Protein AF-0000000076241857 (afdb_homodimer)

InterPro domains:
  IPR003193 ADP-ribosyl cyclase (CD38/157) [PF02267] (27-154)
  IPR003193 ADP-ribosyl cyclase (CD38/157) [PTHR10912] (6-166)

Organism: NCBI:txid252671

Solvent-accessible surface area (backbone atoms only — not comparable to full-atom values): 18466 Å² total; per-residue (Å²): 113,69,67,58,50,52,54,50,50,51,50,51,51,48,51,53,46,56,73,44,33,45,71,17,24,42,75,55,49,65,44,29,32,36,6,40,44,34,47,50,34,50,53,24,50,71,62,68,34,77,63,52,39,42,79,67,62,40,68,61,50,47,49,37,49,47,66,27,38,43,59,33,63,39,78,72,48,45,53,76,45,39,44,67,32,52,51,51,56,56,66,31,49,46,71,60,81,66,78,73,68,77,72,77,65,76,70,28,73,90,68,25,73,53,45,87,88,55,64,48,62,62,67,34,71,66,26,57,48,46,62,96,60,44,63,34,26,24,86,44,97,84,13,41,16,65,74,47,28,47,59,87,35,40,48,52,53,36,54,51,52,53,52,49,52,56,56,64,74,98,114,68,66,60,50,51,52,50,52,51,50,50,51,50,51,54,45,56,72,44,34,44,70,18,25,41,75,53,48,65,44,30,35,36,7,38,44,33,47,51,34,50,55,24,50,70,63,65,35,78,61,53,39,40,79,66,63,40,68,59,50,45,51,38,49,46,65,29,37,42,61,34,63,39,77,71,48,45,56,76,44,39,45,67,32,51,52,52,56,57,67,31,50,44,72,59,86,66,76,74,69,73,75,78,67,78,72,28,70,90,71,23,75,56,45,87,87,54,65,50,62,63,68,34,72,66,27,58,48,46,63,96,59,43,62,36,26,25,86,43,97,84,14,40,16,65,74,46,28,49,61,87,35,40,47,53,54,37,54,51,52,54,50,51,52,54,55,66,74,99

Radius of gyration: 23.63 Å; Cα contacts (8 Å, |Δi|>4): 432; chains: 2; bounding box: 71×67×46 Å

Foldseek 3Di:
DVVVVVVVVVVVVVVVCPVFKDAWWDPCLLVLLLVLVVVLQVLQVVVVPPQSHFDAPSNVLSVLVCQQAFLDDLQPRALVSNVSNVVSLVVRRSNDPPLPDDPPCPVLPVLVPPPVVQGDLCSGPLNSNPPPTAWHADDDPSRTDRGIDGPVSGNCVSVVVVSVVVRVVD/DVVVVVVVVVVVVVVVCPVFKDAWWDPPLLVLLLVLVVVLQVLQVVVVPPQSHFDAPSNVLSVLVCQQAFLDDLQPRALVSNVSNVVSLVVRRSNDPPPPDDPPQPVLVPLPPPPVVQPDLCSGSLNSNPPPTAWHADDDPSRTDRGIDGPVSGNVVSVVVVSVVVRVVD

pLDDT: mean 79.34, std 22.61, range [26.7, 98.62]

Sequence (340 aa):
MCRHLVVYILLVLASLYRSTHSAGTTPGIKEVFIGRCWQYQSISEHNKLPELKVNINCTKLWLAFYDSFAFKDPCTVGVDDYKTFFDMLHTSRKIKNALFWSGLHDLVTDFTFINDDYIVLEDTLTGYLLNNLNWCGGTDADGLNSTSCSKTCNVMTPAWTLASSEVRVRMCRHLVVYILLVLASLYRSTHSAGTTPGIKEVFIGRCWQYQSISEHNKLPELKVNINCTKLWLAFYDSFAFKDPCTVGVDDYKTFFDMLHTSRKIKNALFWSGLHDLVTDFTFINDDYIVLEDTLTGYLLNNLNWCGGTDADGLNSTSCSKTCNVMTPAWTLASSEVRVR

Structure (mmCIF, N/CA/C/O backbone):
data_AF-0000000076241857-model_v1
#
loop_
_entity.id
_entity.type
_entity.pdbx_description
1 polymer 'ADP-ribosyl cyclase/cyclic ADP-ribose hydrolase'
#
loop_
_atom_site.group_PDB
_atom_site.id
_atom_site.type_symbol
_atom_site.label_atom_id
_atom_site.label_alt_id
_atom_site.label_comp_id
_atom_site.label_asym_id
_atom_site.label_entity_id
_atom_site.label_seq_id
_atom_site.pdbx_PDB_ins_code
_atom_site.Cartn_x
_atom_site.Cartn_y
_atom_site.Cartn_z
_atom_site.occupancy
_atom_site.B_iso_or_equiv
_atom_site.auth_seq_id
_atom_site.auth_comp_id
_atom_site.auth_asym_id
_atom_site.auth_atom_id
_atom_site.pdbx_PDB_model_num
ATOM 1 N N . MET A 1 1 ? -36.688 32.906 20.172 1 66.81 1 MET A N 1
ATOM 2 C CA . MET A 1 1 ? -35.531 33.75 19.891 1 66.81 1 MET A CA 1
ATOM 3 C C . MET A 1 1 ? -34.25 33.094 20.375 1 66.81 1 MET A C 1
ATOM 5 O O . MET A 1 1 ? -33.25 33.062 19.641 1 66.81 1 MET A O 1
ATOM 9 N N . CYS A 1 2 ? -34.281 32.375 21.484 1 76.31 2 CYS A N 1
ATOM 10 C CA . CYS A 1 2 ? -33.125 31.75 22.094 1 76.31 2 CYS A CA 1
ATOM 11 C C . CYS A 1 2 ? -32.656 30.531 21.297 1 76.31 2 CYS A C 1
ATOM 13 O O . CYS A 1 2 ? -31.469 30.312 21.109 1 76.31 2 CYS A O 1
ATOM 15 N N . ARG A 1 3 ? -33.656 29.938 20.656 1 86.19 3 ARG A N 1
ATOM 16 C CA . ARG A 1 3 ? -33.312 28.719 19.906 1 86.19 3 ARG A CA 1
ATOM 17 C C . ARG A 1 3 ? -32.594 29.078 18.609 1 86.19 3 ARG A C 1
ATOM 19 O O . ARG A 1 3 ? -31.625 28.391 18.234 1 86.19 3 ARG A O 1
ATOM 26 N N . HIS A 1 4 ? -32.906 30.094 18.047 1 88.25 4 HIS A N 1
ATOM 27 C CA . HIS A 1 4 ? -32.281 30.531 16.812 1 88.25 4 HIS A CA 1
ATOM 28 C C . HIS A 1 4 ? -30.859 31.047 17.062 1 88.25 4 HIS A C 1
ATOM 30 O O . HIS A 1 4 ? -29.969 30.828 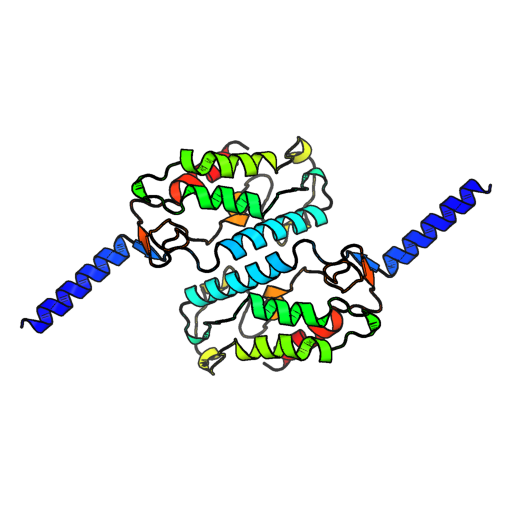16.234 1 88.25 4 HIS A O 1
ATOM 36 N N . LEU A 1 5 ? -30.766 31.625 18.188 1 88.44 5 LEU A N 1
ATOM 37 C CA . LEU A 1 5 ? -29.453 32.156 18.562 1 88.44 5 LEU A CA 1
ATOM 38 C C . LEU A 1 5 ? -28.453 31.047 18.812 1 88.44 5 LEU A C 1
ATOM 40 O O . LEU A 1 5 ? -27.297 31.125 18.391 1 88.44 5 LEU A O 1
ATOM 44 N N . VAL A 1 6 ? -28.859 30.016 19.406 1 90.81 6 VAL A N 1
ATOM 45 C CA . VAL A 1 6 ? -28.016 28.875 19.734 1 90.81 6 VAL A CA 1
ATOM 46 C C . VAL A 1 6 ? -27.578 28.172 18.453 1 90.81 6 VAL A C 1
ATOM 48 O O . VAL A 1 6 ? -26.422 27.797 18.297 1 90.81 6 VAL A O 1
ATOM 51 N N . VAL A 1 7 ? -28.422 28.016 17.531 1 90.62 7 VAL A N 1
ATOM 52 C CA . VAL A 1 7 ? -28.125 27.359 16.266 1 90.62 7 VAL A CA 1
ATOM 53 C C . VAL A 1 7 ? -27.109 28.188 15.477 1 90.62 7 VAL A C 1
ATOM 55 O O . VAL A 1 7 ? -26.188 27.625 14.867 1 90.62 7 VAL A O 1
ATOM 58 N N . TYR A 1 8 ? -27.375 29.422 15.562 1 88.19 8 TYR A N 1
ATOM 59 C CA . TYR A 1 8 ? -26.469 30.328 14.875 1 88.19 8 TYR A CA 1
ATOM 60 C C . TYR A 1 8 ? -25.062 30.266 15.477 1 88.19 8 TYR A C 1
ATOM 62 O O . TYR A 1 8 ? -24.062 30.25 14.758 1 88.19 8 TYR A O 1
ATOM 70 N N . ILE A 1 9 ? -24.969 30.25 16.75 1 90.06 9 ILE A N 1
ATOM 71 C CA . ILE A 1 9 ? -23.688 30.172 17.453 1 90.06 9 ILE A CA 1
ATOM 72 C C . ILE A 1 9 ? -22.984 28.859 17.125 1 90.06 9 ILE A C 1
ATOM 74 O O . ILE A 1 9 ? -21.781 28.844 16.875 1 90.06 9 ILE A O 1
ATOM 78 N N . LEU A 1 10 ? -23.703 27.781 17.016 1 90.06 10 LEU A N 1
ATOM 79 C CA . LEU A 1 10 ? -23.125 26.469 16.703 1 90.06 10 LEU A CA 1
ATOM 80 C C . LEU A 1 10 ? -22.609 26.438 15.266 1 90.06 10 LEU A C 1
ATOM 82 O O . LEU A 1 10 ? -21.547 25.859 15 1 90.06 10 LEU A O 1
ATOM 86 N N . LEU A 1 11 ? -23.281 27.062 14.453 1 89.75 11 LEU A N 1
ATOM 87 C CA . LEU A 1 11 ? -22.859 27.109 13.055 1 89.75 11 LEU A CA 1
ATOM 88 C C . LEU A 1 11 ? -21.578 27.906 12.891 1 89.75 11 LEU A C 1
ATOM 90 O O . LEU A 1 11 ? -20.688 27.531 12.117 1 89.75 11 LEU A O 1
ATOM 94 N N . VAL A 1 12 ? -21.547 28.984 13.57 1 89.12 12 VAL A N 1
ATOM 95 C CA . VAL A 1 12 ? -20.359 29.828 13.492 1 89.12 12 VAL A CA 1
ATOM 96 C C . VAL A 1 12 ? -19.172 29.094 14.086 1 89.12 12 VAL A C 1
ATOM 98 O O . VAL A 1 12 ? -18.078 29.109 13.523 1 89.12 12 VAL A O 1
ATOM 101 N N . LEU A 1 13 ? -19.359 28.453 15.203 1 89.56 13 LEU A N 1
ATOM 102 C CA . LEU A 1 13 ? -18.281 27.703 15.844 1 89.56 13 LEU A CA 1
ATOM 103 C C . LEU A 1 13 ? -17.812 26.562 14.938 1 89.56 13 LEU A C 1
ATOM 105 O O . LEU A 1 13 ? -16.609 26.297 14.844 1 89.56 13 LEU A O 1
ATOM 109 N N . ALA A 1 14 ? -18.688 25.953 14.289 1 88.12 14 ALA A N 1
ATOM 110 C CA . ALA A 1 14 ? -18.344 24.875 13.359 1 88.12 14 ALA A CA 1
ATOM 111 C C . ALA A 1 14 ? -17.547 25.406 12.172 1 88.12 14 ALA A C 1
ATOM 113 O O . ALA A 1 14 ? -16.594 24.781 11.734 1 88.12 14 ALA A O 1
ATOM 114 N N . SER A 1 15 ? -17.984 26.5 11.711 1 88.81 15 SER A N 1
ATOM 115 C CA . SER A 1 15 ? -17.266 27.109 10.594 1 88.81 15 SER A CA 1
ATOM 116 C C . SER A 1 15 ? -15.859 27.531 10.992 1 88.81 15 SER A C 1
ATOM 118 O O . SER A 1 15 ? -14.914 27.328 10.227 1 88.81 15 SER A O 1
ATOM 120 N N . LEU A 1 16 ? -15.789 28.094 12.125 1 88.19 16 LEU A N 1
ATOM 121 C CA . LEU A 1 16 ? -14.477 28.484 12.625 1 88.19 16 LEU A CA 1
ATOM 122 C C . LEU A 1 16 ? -13.594 27.25 12.836 1 88.19 16 LEU A C 1
ATOM 124 O O . LEU A 1 16 ? -12.406 27.281 12.508 1 88.19 16 LEU A O 1
ATOM 128 N N . TYR A 1 17 ? -14.102 26.188 13.305 1 87.81 17 TYR A N 1
ATOM 129 C CA . TYR A 1 17 ? -13.359 24.953 13.523 1 87.81 17 TYR A CA 1
ATOM 130 C C . TYR A 1 17 ? -12.844 24.391 12.203 1 87.81 17 TYR A C 1
ATOM 132 O O . TYR A 1 17 ? -11.68 24.016 12.102 1 87.81 17 TYR A O 1
ATOM 140 N N . ARG A 1 18 ? -13.695 24.375 11.25 1 86.5 18 ARG A N 1
ATOM 141 C CA . ARG A 1 18 ? -13.312 23.844 9.945 1 86.5 18 ARG A CA 1
ATOM 142 C C . ARG A 1 18 ? -12.234 24.703 9.289 1 86.5 18 ARG A C 1
ATOM 144 O O . ARG A 1 18 ? -11.406 24.188 8.539 1 86.5 18 ARG A O 1
ATOM 151 N N . SER A 1 19 ? -12.227 25.938 9.633 1 89.31 19 SER A N 1
ATOM 152 C CA . SER A 1 19 ? -11.234 26.828 9.055 1 89.31 19 SER A CA 1
ATOM 153 C C . SER A 1 19 ? -9.867 26.641 9.703 1 89.31 19 SER A C 1
ATOM 155 O O . SER A 1 19 ? -8.836 26.953 9.102 1 89.31 19 SER A O 1
ATOM 157 N N . THR A 1 20 ? -9.875 26.094 10.875 1 92.12 20 THR A N 1
ATOM 158 C CA . THR A 1 20 ? -8.617 26.016 11.609 1 92.12 20 THR A CA 1
ATOM 159 C C . THR A 1 20 ? -8.148 24.562 11.719 1 92.12 20 THR A C 1
ATOM 161 O O . THR A 1 20 ? -7.027 24.312 12.172 1 92.12 20 THR A O 1
ATOM 164 N N . HIS A 1 21 ? -9.055 23.625 11.289 1 92.56 21 HIS A N 1
ATOM 165 C CA . HIS A 1 21 ? -8.719 22.219 11.398 1 92.56 21 HIS A CA 1
ATOM 166 C C . HIS A 1 21 ? -8.961 21.484 10.086 1 92.56 21 HIS A C 1
ATOM 168 O O . HIS A 1 21 ? -9.828 21.891 9.297 1 92.56 21 HIS A O 1
ATOM 174 N N . SER A 1 22 ? -8.156 20.453 9.828 1 92 22 SER A N 1
ATOM 175 C CA . SER A 1 22 ? -8.367 19.547 8.719 1 92 22 SER A CA 1
ATOM 176 C C . SER A 1 22 ? -8.789 18.156 9.211 1 92 22 SER A C 1
ATOM 178 O O . SER A 1 22 ? -8.938 17.953 10.414 1 92 22 SER A O 1
ATOM 180 N N . ALA A 1 23 ? -9.031 17.281 8.273 1 91.88 23 ALA A N 1
ATOM 181 C CA . ALA A 1 23 ? -9.305 15.891 8.641 1 91.88 23 ALA A CA 1
ATOM 182 C C . ALA A 1 23 ? -8.195 15.336 9.539 1 91.88 23 ALA A C 1
ATOM 184 O O . ALA A 1 23 ? -7.055 15.805 9.484 1 91.88 23 ALA A O 1
ATOM 185 N N . GLY A 1 24 ? -8.531 14.391 10.328 1 94.75 24 GLY A N 1
ATOM 186 C CA . GLY A 1 24 ? -7.543 13.75 11.18 1 94.75 24 GLY A CA 1
ATOM 187 C C . GLY A 1 24 ? -6.59 12.852 10.422 1 94.75 24 GLY A C 1
ATOM 188 O O . GLY A 1 24 ? -6.539 12.891 9.188 1 94.75 24 GLY A O 1
ATOM 189 N N . THR A 1 25 ? -5.801 12.102 11.156 1 96.44 25 THR A N 1
ATOM 190 C CA . THR A 1 25 ? -4.848 11.164 10.578 1 96.44 25 THR A CA 1
ATOM 191 C C . THR A 1 25 ? -5.562 10.148 9.688 1 96.44 25 THR A C 1
ATOM 193 O O . THR A 1 25 ? -6.621 9.633 10.047 1 96.44 25 THR A O 1
ATOM 196 N N . THR A 1 26 ? -5.02 9.898 8.484 1 94.19 26 THR A N 1
ATOM 197 C CA . THR A 1 26 ? -5.578 8.953 7.523 1 94.19 26 THR A CA 1
ATOM 198 C C . THR A 1 26 ? -5.789 7.582 8.172 1 94.19 26 THR A C 1
ATOM 200 O O . THR A 1 26 ? -4.867 7.02 8.758 1 94.19 26 THR A O 1
ATOM 203 N N . PRO A 1 27 ? -7.039 7.094 8.117 1 93.06 27 PRO A N 1
ATOM 204 C CA . PRO A 1 27 ? -7.254 5.742 8.633 1 93.06 27 PRO A CA 1
ATOM 205 C C . PRO A 1 27 ? -6.359 4.699 7.965 1 93.06 27 PRO A C 1
ATOM 207 O O . PRO A 1 27 ? -6.195 4.719 6.742 1 93.06 27 PRO A O 1
ATOM 210 N N . GLY A 1 28 ? -5.723 3.783 8.75 1 95.62 28 GLY A N 1
ATOM 211 C CA . GLY A 1 28 ? -4.855 2.746 8.211 1 95.62 28 GLY A CA 1
ATOM 212 C C . GLY A 1 28 ? -3.512 3.275 7.746 1 95.62 28 GLY A C 1
ATOM 213 O O . GLY A 1 28 ? -2.869 2.676 6.883 1 95.62 28 GLY A O 1
ATOM 214 N N . ILE A 1 29 ? -3.127 4.43 8.242 1 97.5 29 ILE A N 1
ATOM 215 C CA . ILE A 1 29 ? -1.92 5.098 7.766 1 97.5 29 ILE A CA 1
ATOM 216 C C . ILE A 1 29 ? -0.725 4.156 7.898 1 97.5 29 ILE A C 1
ATOM 218 O O . ILE A 1 29 ? 0.163 4.145 7.043 1 97.5 29 ILE A O 1
ATOM 222 N N . LYS A 1 30 ? -0.657 3.355 8.938 1 98.12 30 LYS A N 1
ATOM 223 C CA . LYS A 1 30 ? 0.45 2.422 9.125 1 98.12 30 LYS A CA 1
ATOM 224 C C . LYS A 1 30 ? 0.519 1.415 7.984 1 98.12 30 LYS A C 1
ATOM 226 O O . LYS A 1 30 ? 1.574 1.23 7.375 1 98.12 30 LYS A O 1
ATOM 231 N N . GLU A 1 31 ? -0.587 0.813 7.75 1 97.88 31 GLU A N 1
ATOM 232 C CA . GLU A 1 31 ? -0.649 -0.209 6.707 1 97.88 31 GLU A CA 1
ATOM 233 C C . GLU A 1 31 ? -0.351 0.383 5.332 1 97.88 31 GLU A C 1
ATOM 235 O O . GLU A 1 31 ? 0.363 -0.223 4.531 1 97.88 31 GLU A O 1
ATOM 240 N N . VAL A 1 32 ? -0.891 1.523 5.043 1 96.69 32 VAL A N 1
ATOM 241 C CA . VAL A 1 32 ? -0.648 2.189 3.766 1 96.69 32 VAL A CA 1
ATOM 242 C C . VAL A 1 32 ? 0.84 2.502 3.621 1 96.69 32 VAL A C 1
ATOM 244 O O . VAL A 1 32 ? 1.447 2.201 2.592 1 96.69 32 VAL A O 1
ATOM 247 N N . PHE A 1 33 ? 1.404 3.045 4.66 1 97.69 33 PHE A N 1
ATOM 248 C CA . PHE A 1 33 ? 2.816 3.406 4.664 1 97.69 33 PHE A CA 1
ATOM 249 C C . PHE A 1 33 ? 3.691 2.182 4.426 1 97.69 33 PHE A C 1
ATOM 251 O O . PHE A 1 33 ? 4.547 2.189 3.539 1 97.69 33 PHE A O 1
ATOM 258 N N . ILE A 1 34 ? 3.475 1.186 5.199 1 98.19 34 ILE A N 1
ATOM 259 C CA . ILE A 1 34 ? 4.289 -0.022 5.109 1 98.19 34 ILE A CA 1
ATOM 260 C C . ILE A 1 34 ? 4.078 -0.688 3.754 1 98.19 34 ILE A C 1
ATOM 262 O O . ILE A 1 34 ? 5.035 -1.173 3.139 1 98.19 34 ILE A O 1
ATOM 266 N N . GLY A 1 35 ? 2.857 -0.747 3.275 1 96.75 35 GLY A N 1
ATOM 267 C CA . GLY A 1 35 ? 2.574 -1.271 1.949 1 96.75 35 GLY A CA 1
ATOM 268 C C . GLY A 1 35 ? 3.301 -0.525 0.845 1 96.75 35 GLY A C 1
ATOM 269 O O . GLY A 1 35 ? 3.871 -1.143 -0.056 1 96.75 35 GLY A O 1
ATOM 270 N N . ARG A 1 36 ? 3.275 0.778 0.91 1 92.69 36 ARG A N 1
ATOM 271 C CA . ARG A 1 36 ? 3.963 1.606 -0.076 1 92.69 36 ARG A CA 1
ATOM 272 C C . ARG A 1 36 ? 5.469 1.373 -0.032 1 92.69 36 ARG A C 1
ATOM 274 O O . ARG A 1 36 ? 6.133 1.355 -1.072 1 92.69 36 ARG A O 1
ATOM 281 N N . CYS A 1 37 ? 6 1.232 1.16 1 94.31 37 CYS A N 1
ATOM 282 C CA . CYS A 1 37 ? 7.422 0.949 1.336 1 94.31 37 CYS A CA 1
ATOM 283 C C . CYS A 1 37 ? 7.809 -0.345 0.63 1 94.31 37 CYS A C 1
ATOM 285 O O . CYS A 1 37 ? 8.789 -0.378 -0.12 1 94.31 37 CYS A O 1
ATOM 287 N N . TRP A 1 38 ? 7.043 -1.381 0.813 1 93.25 38 TRP A N 1
ATOM 288 C CA . TRP A 1 38 ? 7.305 -2.662 0.167 1 93.25 38 TRP A CA 1
ATOM 289 C C . TRP A 1 38 ? 7.129 -2.557 -1.344 1 93.25 38 TRP A C 1
ATOM 291 O O . TRP A 1 38 ? 7.918 -3.115 -2.109 1 93.25 38 TRP A O 1
ATOM 301 N N . GLN A 1 39 ? 6.07 -1.898 -1.712 1 90.31 39 GLN A N 1
ATOM 302 C CA . GLN A 1 39 ? 5.812 -1.722 -3.137 1 90.31 39 GLN A CA 1
ATOM 303 C C . GLN A 1 39 ? 6.977 -1.007 -3.82 1 90.31 39 GLN A C 1
ATOM 305 O O . GLN A 1 39 ? 7.398 -1.399 -4.91 1 90.31 39 GLN A O 1
ATOM 310 N N . TYR A 1 40 ? 7.461 -0.001 -3.186 1 86.56 40 TYR A N 1
ATOM 311 C CA . TYR A 1 40 ? 8.594 0.734 -3.74 1 86.56 40 TYR A CA 1
ATOM 312 C C . TYR A 1 40 ? 9.789 -0.186 -3.957 1 86.56 40 TYR A C 1
ATOM 314 O O . TYR A 1 40 ? 10.438 -0.13 -5.004 1 86.56 40 TYR A O 1
ATOM 322 N N . GLN A 1 41 ? 10.07 -1.003 -3.006 1 85.56 41 GLN A N 1
ATOM 323 C CA . GLN A 1 41 ? 11.203 -1.914 -3.09 1 85.56 41 GLN A CA 1
ATOM 324 C C . GLN A 1 41 ? 11.008 -2.934 -4.207 1 85.56 41 GLN A C 1
ATOM 326 O O . GLN A 1 41 ? 11.969 -3.299 -4.898 1 85.56 41 GLN A O 1
ATOM 331 N N . SER A 1 42 ? 9.773 -3.365 -4.34 1 82.69 42 SER A N 1
ATOM 332 C CA . SER A 1 42 ? 9.477 -4.328 -5.395 1 82.69 42 SER A CA 1
ATOM 333 C C . SER A 1 42 ? 9.695 -3.721 -6.777 1 82.69 42 SER A C 1
ATOM 335 O O . SER A 1 42 ? 10.227 -4.379 -7.672 1 82.69 42 SER A O 1
ATOM 337 N N . ILE A 1 43 ? 9.281 -2.518 -6.926 1 77.19 43 ILE A N 1
ATOM 338 C CA . ILE A 1 43 ? 9.438 -1.818 -8.195 1 77.19 43 ILE A CA 1
ATOM 339 C C . ILE A 1 43 ? 10.922 -1.579 -8.477 1 77.19 43 ILE A C 1
ATOM 341 O O . ILE A 1 43 ? 11.375 -1.736 -9.617 1 77.19 43 ILE A O 1
ATOM 345 N N . SER A 1 44 ? 11.617 -1.252 -7.414 1 71.31 44 SER A N 1
ATOM 346 C CA . SER A 1 44 ? 13.047 -0.983 -7.551 1 71.31 44 SER A CA 1
ATOM 347 C C . SER A 1 44 ? 13.812 -2.246 -7.93 1 71.31 44 SER A C 1
ATOM 349 O O . SER A 1 44 ? 14.773 -2.189 -8.703 1 71.31 44 SER A O 1
ATOM 351 N N . GLU A 1 45 ? 13.383 -3.365 -7.414 1 69 45 GLU A N 1
ATOM 352 C CA . GLU A 1 45 ? 14.023 -4.641 -7.711 1 69 45 GLU A CA 1
ATOM 353 C C . GLU A 1 45 ? 13.758 -5.066 -9.156 1 69 45 GLU A C 1
ATOM 355 O O . GLU A 1 45 ? 14.641 -5.625 -9.812 1 69 45 GLU A O 1
ATOM 360 N N . HIS A 1 46 ? 12.602 -4.887 -9.547 1 64.69 46 HIS A N 1
ATOM 361 C CA . HIS A 1 46 ? 12.234 -5.273 -10.906 1 64.69 46 HIS A CA 1
ATOM 362 C C . HIS A 1 46 ? 13 -4.441 -11.938 1 64.69 46 HIS A C 1
ATOM 364 O O . HIS A 1 46 ? 13.273 -4.918 -13.039 1 64.69 46 HIS A O 1
ATOM 370 N N . ASN A 1 47 ? 13.234 -3.242 -11.523 1 55.72 47 ASN A N 1
ATOM 371 C CA . ASN A 1 47 ? 13.969 -2.402 -12.461 1 55.72 47 ASN A CA 1
ATOM 372 C C . ASN A 1 47 ? 15.438 -2.811 -12.547 1 55.72 47 ASN A C 1
ATOM 374 O O . ASN A 1 47 ? 16.172 -2.305 -13.391 1 55.72 47 ASN A O 1
ATOM 378 N N . LYS A 1 48 ? 15.75 -3.883 -12.047 1 52.91 48 LYS A N 1
ATOM 379 C CA . LYS A 1 48 ? 17.016 -4.609 -12.156 1 52.91 48 LYS A CA 1
ATOM 380 C C . LYS A 1 48 ? 18.203 -3.652 -12.117 1 52.91 48 LYS A C 1
ATOM 382 O O . LYS A 1 48 ? 19.203 -3.865 -12.812 1 52.91 48 LYS A O 1
ATOM 387 N N . LEU A 1 49 ? 17.891 -2.479 -11.648 1 53.81 49 LEU A N 1
ATOM 388 C CA . LEU A 1 49 ? 19.062 -1.637 -11.531 1 53.81 49 LEU A CA 1
ATOM 389 C C . LEU A 1 49 ? 19.609 -1.665 -10.102 1 53.81 49 LEU A C 1
ATOM 391 O O . LEU A 1 49 ? 18.938 -1.234 -9.172 1 53.81 49 LEU A O 1
ATOM 395 N N . PRO A 1 50 ? 20.672 -2.525 -9.938 1 56.25 50 PRO A N 1
ATOM 396 C CA . PRO A 1 50 ? 21.266 -2.666 -8.609 1 56.25 50 PRO A CA 1
ATOM 397 C C . PRO A 1 50 ? 21.406 -1.332 -7.875 1 56.25 50 PRO A C 1
ATOM 399 O O . PRO A 1 50 ? 21.281 -1.28 -6.648 1 56.25 50 PRO A O 1
ATOM 402 N N . GLU A 1 51 ? 21.547 -0.312 -8.68 1 53.91 51 GLU A N 1
ATOM 403 C CA . GLU A 1 51 ? 21.766 1.01 -8.102 1 53.91 51 GLU A CA 1
ATOM 404 C C . GLU A 1 51 ? 20.484 1.567 -7.496 1 53.91 51 GLU A C 1
ATOM 406 O O . GLU A 1 51 ? 20.531 2.426 -6.613 1 53.91 51 GLU A O 1
ATOM 411 N N . LEU A 1 52 ? 19.422 0.938 -7.867 1 55.19 52 LEU A N 1
ATOM 412 C CA . LEU A 1 52 ? 18.156 1.485 -7.41 1 55.19 52 LEU A CA 1
ATOM 413 C C . LEU A 1 52 ? 17.516 0.584 -6.352 1 55.19 52 LEU A C 1
ATOM 415 O O . LEU A 1 52 ? 16.438 0.877 -5.852 1 55.19 52 LEU A O 1
ATOM 419 N N . LYS A 1 53 ? 18.344 -0.475 -6.105 1 65 53 LYS A N 1
ATOM 420 C CA . LYS A 1 53 ? 17.797 -1.405 -5.113 1 65 53 LYS A CA 1
ATOM 421 C C . LYS A 1 53 ? 17.812 -0.789 -3.719 1 65 53 LYS A C 1
ATOM 423 O O . LYS A 1 53 ? 18.828 -0.243 -3.281 1 65 53 LYS A O 1
ATOM 428 N N . VAL A 1 54 ? 16.734 -0.592 -3.178 1 69.56 54 VAL A N 1
ATOM 429 C CA . VAL A 1 54 ? 16.562 -0.101 -1.814 1 69.56 54 VAL A CA 1
ATOM 430 C C . VAL A 1 54 ? 16.141 -1.252 -0.9 1 69.56 54 VAL A C 1
ATOM 432 O O . VAL A 1 54 ? 15.273 -2.049 -1.249 1 69.56 54 VAL A O 1
ATOM 435 N N . ASN A 1 55 ? 17.016 -1.551 0.071 1 77.88 55 ASN A N 1
ATOM 436 C CA . ASN A 1 55 ? 16.656 -2.523 1.102 1 77.88 55 ASN A CA 1
ATOM 437 C C . ASN A 1 55 ? 16.297 -1.841 2.416 1 77.88 55 ASN A C 1
ATOM 439 O O . ASN A 1 55 ? 17.172 -1.605 3.26 1 77.88 55 ASN A O 1
ATOM 443 N N . ILE A 1 56 ? 15.102 -1.477 2.514 1 88 56 ILE A N 1
ATOM 444 C CA . ILE A 1 56 ? 14.594 -0.754 3.676 1 88 56 ILE A CA 1
ATOM 445 C C . ILE A 1 56 ? 13.773 -1.696 4.551 1 88 56 ILE A C 1
ATOM 447 O O . ILE A 1 56 ? 12.977 -2.492 4.039 1 88 56 ILE A O 1
ATOM 451 N N . ASN A 1 57 ? 14.117 -1.711 5.875 1 94.06 57 ASN A N 1
ATOM 452 C CA . ASN A 1 57 ? 13.164 -2.316 6.797 1 94.06 57 ASN A CA 1
ATOM 453 C C . ASN A 1 57 ? 11.914 -1.453 6.961 1 94.06 57 ASN A C 1
ATOM 455 O O . ASN A 1 57 ? 11.938 -0.45 7.676 1 94.06 57 ASN A O 1
ATOM 459 N N . CYS A 1 58 ? 10.82 -1.844 6.352 1 96.38 58 CYS A N 1
ATOM 460 C CA . CYS A 1 58 ? 9.633 -1.006 6.219 1 96.38 58 CYS A CA 1
ATOM 461 C C . CYS A 1 58 ? 8.977 -0.779 7.574 1 96.38 58 CYS A C 1
ATOM 463 O O . CYS A 1 58 ? 8.445 0.302 7.836 1 96.38 58 CYS A O 1
ATOM 465 N N . THR A 1 59 ? 9.055 -1.767 8.5 1 97.56 59 THR A N 1
ATOM 466 C CA . THR A 1 59 ? 8.477 -1.628 9.836 1 97.56 59 THR A CA 1
ATOM 467 C C . THR A 1 59 ? 9.289 -0.646 10.672 1 97.56 59 THR A C 1
ATOM 469 O O . THR A 1 59 ? 8.719 0.2 11.367 1 97.56 59 THR A O 1
ATOM 472 N N . LYS A 1 60 ? 10.547 -0.735 10.57 1 97.25 60 LYS A N 1
ATOM 473 C CA . LYS A 1 60 ? 11.406 0.185 11.312 1 97.25 60 LYS A CA 1
ATOM 474 C C . LYS A 1 60 ? 11.281 1.608 10.781 1 97.25 60 LYS A C 1
ATOM 476 O O . LYS A 1 60 ? 11.289 2.57 11.547 1 97.25 60 LYS A O 1
ATOM 481 N N . LEU A 1 61 ? 11.156 1.708 9.453 1 97.25 61 LEU A N 1
ATOM 482 C CA . LEU A 1 61 ? 10.992 3.027 8.852 1 97.25 61 LEU A CA 1
ATOM 483 C C . LEU A 1 61 ? 9.68 3.664 9.297 1 97.25 61 LEU A C 1
ATOM 485 O O . LEU A 1 61 ? 9.641 4.855 9.609 1 97.25 61 LEU A O 1
ATOM 489 N N . TRP A 1 62 ? 8.633 2.893 9.383 1 98.25 62 TRP A N 1
ATOM 490 C CA . TRP A 1 62 ? 7.359 3.379 9.898 1 98.25 62 TRP A CA 1
ATOM 491 C C . TRP A 1 62 ? 7.508 3.869 11.336 1 98.25 62 TRP A C 1
ATOM 493 O O . TRP A 1 62 ? 6.984 4.93 11.695 1 98.25 62 TRP A O 1
ATOM 503 N N . LEU A 1 63 ? 8.18 3.078 12.125 1 98.44 63 LEU A N 1
ATOM 504 C CA . LEU A 1 63 ? 8.32 3.445 13.531 1 98.44 63 LEU A CA 1
ATOM 505 C C . LEU A 1 63 ? 9.062 4.77 13.672 1 98.44 63 LEU A C 1
ATOM 507 O O . LEU A 1 63 ? 8.703 5.598 14.516 1 98.44 63 LEU A O 1
ATOM 511 N N . ALA A 1 64 ? 10.07 4.961 12.867 1 98.25 64 ALA A N 1
ATOM 512 C CA . ALA A 1 64 ? 10.789 6.23 12.883 1 98.25 64 ALA A CA 1
ATOM 513 C C . ALA A 1 64 ? 9.875 7.383 12.477 1 98.25 64 ALA A C 1
ATOM 515 O O . ALA A 1 64 ? 9.922 8.461 13.078 1 98.25 64 ALA A O 1
ATOM 516 N N . PHE A 1 65 ? 9.047 7.219 11.477 1 98.62 65 PHE A N 1
ATOM 517 C CA . PHE A 1 65 ? 8.086 8.219 11.023 1 98.62 65 PHE A CA 1
ATOM 518 C C . PHE A 1 65 ? 7.043 8.492 12.102 1 98.62 65 PHE A C 1
ATOM 520 O O . PHE A 1 65 ? 6.781 9.641 12.438 1 98.62 65 PHE A O 1
ATOM 527 N N . TYR A 1 66 ? 6.52 7.418 12.633 1 98.62 66 TYR A N 1
ATOM 528 C CA . TYR A 1 66 ? 5.484 7.441 13.664 1 98.62 66 TYR A CA 1
ATOM 529 C C . TYR A 1 66 ? 5.957 8.203 14.898 1 98.62 66 TYR A C 1
ATOM 531 O O . TYR A 1 66 ? 5.215 9.008 15.461 1 98.62 66 TYR A O 1
ATOM 539 N N . ASP A 1 67 ? 7.16 7.98 15.273 1 98.31 67 ASP A N 1
ATOM 540 C CA . ASP A 1 67 ? 7.727 8.578 16.484 1 98.31 67 ASP A CA 1
ATOM 541 C C . ASP A 1 67 ? 7.93 10.086 16.297 1 98.31 67 ASP A C 1
ATOM 543 O O . ASP A 1 67 ? 8.133 10.805 17.281 1 98.31 67 ASP A O 1
ATOM 547 N N . SER A 1 68 ? 7.852 10.539 15.102 1 98.38 68 SER A N 1
ATOM 548 C CA . SER A 1 68 ? 8.109 11.945 14.812 1 98.38 68 SER A CA 1
ATOM 549 C C . SER A 1 68 ? 6.941 12.82 15.242 1 98.38 68 SER A C 1
ATOM 551 O O . SER A 1 68 ? 7.121 14.016 15.523 1 98.38 68 SER A O 1
ATOM 553 N N . PHE A 1 69 ? 5.746 12.234 15.352 1 98.38 69 PHE A N 1
ATOM 554 C CA . PHE A 1 69 ? 4.613 13.117 15.586 1 98.38 69 PHE A CA 1
ATOM 555 C C . PHE A 1 69 ? 3.637 12.492 16.578 1 98.38 69 PHE A C 1
ATOM 557 O O . PHE A 1 69 ? 2.836 13.195 17.203 1 98.38 69 PHE A O 1
ATOM 564 N N . ALA A 1 70 ? 3.66 11.164 16.703 1 98.25 70 ALA A N 1
ATOM 565 C CA . ALA A 1 70 ? 2.684 10.484 17.547 1 98.25 70 ALA A CA 1
ATOM 566 C C . ALA A 1 70 ? 2.867 10.867 19.016 1 98.25 70 ALA A C 1
ATOM 568 O O . ALA A 1 70 ? 3.996 11.031 19.484 1 98.25 70 ALA A O 1
ATOM 569 N N . PHE A 1 71 ? 1.753 11.008 19.734 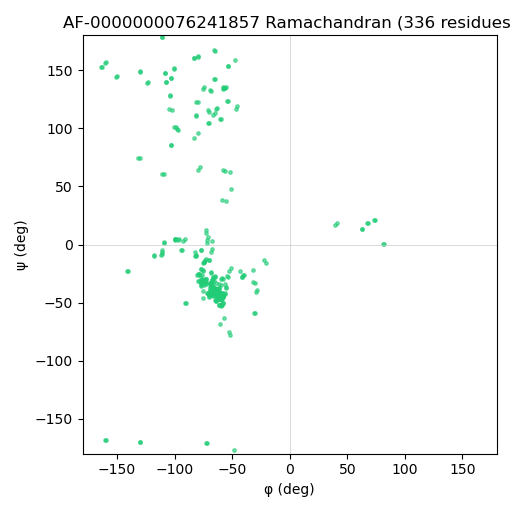1 97.56 71 PHE A N 1
ATOM 570 C CA . PHE A 1 71 ? 1.688 11.305 21.156 1 97.56 71 PHE A CA 1
ATOM 571 C C . PHE A 1 71 ? 2.307 12.664 21.453 1 97.56 71 PHE A C 1
ATOM 573 O O . PHE A 1 71 ? 2.613 12.969 22.609 1 97.56 71 PHE A O 1
ATOM 580 N N . LYS A 1 72 ? 2.551 13.492 20.453 1 96.69 72 LYS A N 1
ATOM 581 C CA . LYS A 1 72 ? 3.164 14.797 20.672 1 96.69 72 LYS A CA 1
ATOM 582 C C . LYS A 1 72 ? 2.152 15.922 20.469 1 96.69 72 LYS A C 1
ATOM 584 O O . LYS A 1 72 ? 1.209 15.781 19.688 1 96.69 72 LYS A O 1
ATOM 589 N N . ASP A 1 73 ? 2.373 16.953 21.234 1 95.5 73 ASP A N 1
ATOM 590 C CA . ASP A 1 73 ? 1.671 18.203 20.953 1 95.5 73 ASP A CA 1
ATOM 591 C C . ASP A 1 73 ? 2.066 18.766 19.594 1 95.5 73 ASP A C 1
ATOM 593 O O . ASP A 1 73 ? 3.238 19.062 19.359 1 95.5 73 ASP A O 1
ATOM 597 N N . PRO A 1 74 ? 1.036 18.844 18.703 1 97 74 PRO A N 1
ATOM 598 C CA . PRO A 1 74 ? 1.368 19.25 17.344 1 97 74 PRO A CA 1
ATOM 599 C C . PRO A 1 74 ? 2.127 20.562 17.281 1 97 74 PRO A C 1
ATOM 601 O O . PRO A 1 74 ? 2.91 20.797 16.359 1 97 74 PRO A O 1
ATOM 604 N N . CYS A 1 75 ? 1.963 21.438 18.219 1 96.75 75 CYS A N 1
ATOM 605 C CA . CYS A 1 75 ? 2.594 22.75 18.172 1 96.75 75 CYS A CA 1
ATOM 606 C C . CYS A 1 75 ? 4.07 22.672 18.547 1 96.75 75 CYS A C 1
ATOM 608 O O . CYS A 1 75 ? 4.82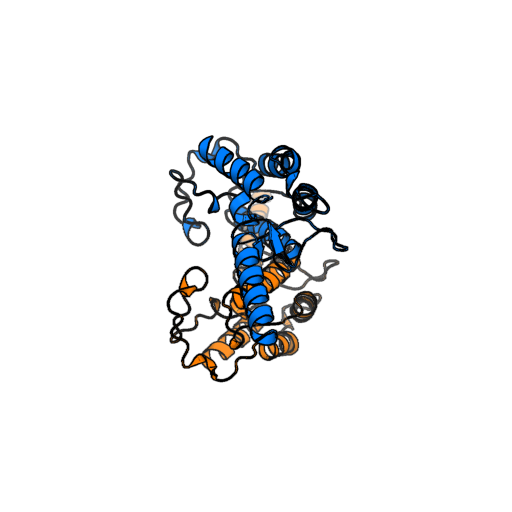4 23.625 18.344 1 96.75 75 CYS A O 1
ATOM 610 N N . THR A 1 76 ? 4.504 21.484 18.938 1 97.38 76 THR A N 1
ATOM 611 C CA . THR A 1 76 ? 5.887 21.344 19.375 1 97.38 76 THR A CA 1
ATOM 612 C C . THR A 1 76 ? 6.684 20.516 18.359 1 97.38 76 THR A C 1
ATOM 614 O O . THR A 1 76 ? 7.895 20.344 18.516 1 97.38 76 THR A O 1
ATOM 617 N N . VAL A 1 77 ? 6.039 19.984 17.391 1 98.12 77 VAL A N 1
ATOM 618 C CA . VAL A 1 77 ? 6.695 19.125 16.406 1 98.12 77 VAL A CA 1
ATOM 619 C C . VAL A 1 77 ? 7.418 20 15.383 1 98.12 77 VAL A C 1
ATOM 621 O O . VAL A 1 77 ? 6.812 20.891 14.773 1 98.12 77 VAL A O 1
ATOM 624 N N . GLY A 1 78 ? 8.719 19.797 15.242 1 97.5 78 GLY A N 1
ATOM 625 C CA . GLY A 1 78 ? 9.523 20.531 14.273 1 97.5 78 GLY A CA 1
ATOM 626 C C . GLY A 1 78 ? 10.383 19.625 13.406 1 97.5 78 GLY A C 1
ATOM 627 O O . GLY A 1 78 ? 10.188 18.406 13.391 1 97.5 78 GLY A O 1
ATOM 628 N N . VAL A 1 79 ? 11.258 20.203 12.672 1 96.5 79 VAL A N 1
ATOM 629 C CA . VAL A 1 79 ? 12.125 19.5 11.727 1 96.5 79 VAL A CA 1
ATOM 630 C C . VAL A 1 79 ? 12.977 18.469 12.477 1 96.5 79 VAL A C 1
ATOM 632 O O . VAL A 1 79 ? 13.219 17.375 11.969 1 96.5 79 VAL A O 1
ATOM 635 N N . ASP A 1 80 ? 13.375 18.797 13.703 1 97.31 80 ASP A N 1
ATOM 636 C CA . ASP A 1 80 ? 14.242 17.922 14.484 1 97.31 80 ASP A CA 1
ATOM 637 C C . ASP A 1 80 ? 13.523 16.625 14.844 1 97.31 80 ASP A C 1
ATOM 639 O O . ASP A 1 80 ? 14.164 15.578 14.992 1 97.31 80 ASP A O 1
ATOM 643 N N . ASP A 1 81 ? 12.289 16.688 14.945 1 98.19 81 ASP A N 1
ATOM 644 C CA . ASP A 1 81 ? 11.508 15.508 15.289 1 98.19 81 ASP A CA 1
ATOM 645 C C . ASP A 1 81 ? 11.531 14.484 14.156 1 98.19 81 ASP A C 1
ATOM 647 O O . ASP A 1 81 ? 11.391 13.281 14.391 1 98.19 81 ASP A O 1
ATOM 651 N N . TYR A 1 82 ? 11.773 14.922 12.906 1 97.75 82 TYR A N 1
ATOM 652 C CA . TYR A 1 82 ? 11.727 14.047 11.742 1 97.75 82 TYR A CA 1
ATOM 653 C C . TYR A 1 82 ? 13.125 13.609 11.32 1 97.75 82 TYR A C 1
ATOM 655 O O . TYR A 1 82 ? 13.289 12.914 10.32 1 97.75 82 TYR A O 1
ATOM 663 N N . LYS A 1 83 ? 14.156 13.922 12.016 1 96.06 83 LYS A N 1
ATOM 664 C CA . LYS A 1 83 ? 15.539 13.695 11.602 1 96.06 83 LYS A CA 1
ATOM 665 C C . LYS A 1 83 ? 15.828 12.203 11.469 1 96.06 83 LYS A C 1
ATOM 667 O O . LYS A 1 83 ? 16.453 11.773 10.5 1 96.06 83 LYS A O 1
ATOM 672 N N . THR A 1 84 ? 15.469 11.422 12.453 1 96.88 84 THR A N 1
ATOM 673 C CA . THR A 1 84 ? 15.719 9.992 12.406 1 96.88 84 THR A CA 1
ATOM 674 C C . THR A 1 84 ? 15.062 9.359 11.188 1 96.88 84 THR A C 1
ATOM 676 O O . THR A 1 84 ? 15.68 8.531 10.5 1 96.88 84 THR A O 1
ATOM 679 N N . PHE A 1 85 ? 13.82 9.727 10.898 1 97.12 85 PHE A N 1
ATOM 680 C CA . PHE A 1 85 ? 13.078 9.227 9.75 1 97.12 85 PHE A CA 1
ATOM 681 C C . PHE A 1 85 ? 13.812 9.562 8.453 1 97.12 85 PHE A C 1
ATOM 683 O O . PHE A 1 85 ? 14.062 8.68 7.629 1 97.12 85 PHE A O 1
ATOM 690 N N . PHE A 1 86 ? 14.266 10.758 8.266 1 92.88 86 PHE A N 1
ATOM 691 C CA . PHE A 1 86 ? 14.898 11.18 7.02 1 92.88 86 PHE A CA 1
ATOM 692 C C . PHE A 1 86 ? 16.312 10.633 6.918 1 92.88 86 PHE A C 1
ATOM 694 O O . PHE A 1 86 ? 16.797 10.336 5.824 1 92.88 86 PHE A O 1
ATOM 701 N N . ASP A 1 87 ? 16.953 10.461 8.016 1 91.31 87 ASP A N 1
ATOM 702 C CA . ASP A 1 87 ? 18.266 9.805 7.996 1 91.31 87 ASP A CA 1
ATOM 703 C C . ASP A 1 87 ? 18.156 8.375 7.473 1 91.31 87 ASP A C 1
ATOM 705 O O . ASP A 1 87 ? 19 7.926 6.699 1 91.31 87 ASP A O 1
ATOM 709 N N . MET A 1 88 ? 17.125 7.75 7.91 1 92.25 88 MET A N 1
ATOM 710 C CA . MET A 1 88 ? 16.922 6.383 7.449 1 92.25 88 MET A CA 1
ATOM 711 C C . MET A 1 88 ? 16.625 6.352 5.953 1 92.25 88 MET A C 1
ATOM 713 O O . MET A 1 88 ? 17.078 5.449 5.242 1 92.25 88 MET A O 1
ATOM 717 N N . LEU A 1 89 ? 15.883 7.328 5.473 1 88.44 89 LEU A N 1
ATOM 718 C CA . LEU A 1 89 ? 15.578 7.41 4.047 1 88.44 89 LEU A CA 1
ATOM 719 C C . LEU A 1 89 ? 16.844 7.648 3.234 1 88.44 89 LEU A C 1
ATOM 721 O O . LEU A 1 89 ? 17 7.098 2.143 1 88.44 89 LEU A O 1
ATOM 725 N N . HIS A 1 90 ? 17.719 8.391 3.705 1 80.25 90 HIS A N 1
ATOM 726 C CA . HIS A 1 90 ? 18.953 8.719 3.012 1 80.25 90 HIS A CA 1
ATOM 727 C C . HIS A 1 90 ? 19.906 7.531 2.984 1 80.25 90 HIS A C 1
ATOM 729 O O . HIS A 1 90 ? 20.594 7.305 1.984 1 80.25 90 HIS A O 1
ATOM 735 N N . THR A 1 91 ? 19.875 6.758 3.943 1 74.81 91 THR A N 1
ATOM 736 C CA . THR A 1 91 ? 20.797 5.629 4.023 1 74.81 91 THR A CA 1
ATOM 737 C C . THR A 1 91 ? 20.312 4.465 3.17 1 74.81 91 THR A C 1
ATOM 739 O O . THR A 1 91 ? 21.109 3.641 2.713 1 74.81 91 THR A O 1
ATOM 742 N N . SER A 1 92 ? 19.062 4.402 2.971 1 70.06 92 SER A N 1
ATOM 743 C CA . SER A 1 92 ? 18.5 3.312 2.184 1 70.06 92 SER A CA 1
ATOM 744 C C . SER A 1 92 ? 18.75 3.518 0.694 1 70.06 92 SER A C 1
ATOM 746 O O . SER A 1 92 ? 18.703 2.564 -0.087 1 70.06 92 SER A O 1
ATOM 748 N N . ARG A 1 93 ? 18.906 4.688 0.277 1 60.38 93 ARG A N 1
ATOM 749 C CA . ARG A 1 93 ? 19.156 5.008 -1.125 1 60.38 93 ARG A CA 1
ATOM 750 C C . ARG A 1 93 ? 20.641 4.863 -1.466 1 60.38 93 ARG A C 1
ATOM 752 O O . ARG A 1 93 ? 21.484 5.422 -0.781 1 60.38 93 ARG A O 1
ATOM 759 N N . LYS A 1 94 ? 21.031 3.625 -1.944 1 52.69 94 LYS A N 1
ATOM 760 C CA . LYS A 1 94 ? 22.391 3.529 -2.459 1 52.69 94 LYS A CA 1
ATOM 761 C C . LYS A 1 94 ? 22.641 4.566 -3.551 1 52.69 94 LYS A C 1
ATOM 763 O O . LYS A 1 94 ? 22.344 4.324 -4.723 1 52.69 94 LYS A O 1
ATOM 768 N N . ILE A 1 95 ? 22.125 5.68 -3.398 1 44.91 95 ILE A N 1
ATOM 769 C CA . ILE A 1 95 ? 22.375 6.625 -4.48 1 44.91 95 ILE A CA 1
ATOM 770 C C . ILE A 1 95 ? 23.875 6.695 -4.777 1 44.91 95 ILE A C 1
ATOM 772 O O . ILE A 1 95 ? 24.641 7.293 -4.016 1 44.91 95 ILE A O 1
ATOM 776 N N . LYS A 1 96 ? 24.688 5.699 -4.934 1 36.66 96 LYS A N 1
ATOM 777 C CA . LYS A 1 96 ? 25.953 6.016 -5.594 1 36.66 96 LYS A CA 1
ATOM 778 C C . LYS A 1 96 ? 25.719 6.836 -6.859 1 36.66 96 LYS A C 1
ATOM 780 O O . LYS A 1 96 ? 24.594 6.875 -7.387 1 36.66 96 LYS A O 1
ATOM 785 N N . ASN A 1 97 ? 26.906 7.176 -7.672 1 34.03 97 ASN A N 1
ATOM 786 C CA . ASN A 1 97 ? 27.172 7.891 -8.914 1 34.03 97 ASN A CA 1
ATOM 787 C C . ASN A 1 97 ? 26.156 7.527 -10 1 34.03 97 ASN A C 1
ATOM 789 O O . ASN A 1 97 ? 26.312 7.938 -11.156 1 34.03 97 ASN A O 1
ATOM 793 N N . ALA A 1 98 ? 25.609 6.52 -9.898 1 32.97 98 ALA A N 1
ATOM 794 C CA . ALA A 1 98 ? 24.969 5.965 -11.094 1 32.97 98 ALA A CA 1
ATOM 795 C C . ALA A 1 98 ? 23.734 6.773 -11.477 1 32.97 98 ALA A C 1
ATOM 797 O O . ALA A 1 98 ? 22.953 6.359 -12.344 1 32.97 98 ALA A O 1
ATOM 798 N N . LEU A 1 99 ? 23.438 7.855 -10.875 1 32.62 99 LEU A N 1
ATOM 799 C CA . LEU A 1 99 ? 22.391 8.719 -11.406 1 32.62 99 LEU A CA 1
ATOM 800 C C . LEU A 1 99 ? 22.688 9.109 -12.852 1 32.62 99 LEU A C 1
ATOM 802 O O . LEU A 1 99 ? 21.891 9.789 -13.492 1 32.62 99 LEU A O 1
ATOM 806 N N . PHE A 1 100 ? 24.016 9.305 -13.281 1 30.92 100 PHE A N 1
ATOM 807 C CA . PHE A 1 100 ? 24.266 9.898 -14.586 1 30.92 100 PHE A CA 1
ATOM 808 C C . PHE A 1 100 ? 23.672 9.055 -15.695 1 30.92 100 PHE A C 1
ATOM 810 O O . PHE A 1 100 ? 23.281 9.578 -16.75 1 30.92 100 PHE A O 1
ATOM 817 N N . TRP A 1 101 ? 24.156 7.883 -15.984 1 28.44 101 TRP A N 1
ATOM 818 C CA . TRP A 1 101 ? 23.969 7.352 -17.328 1 28.44 101 TRP A CA 1
ATOM 819 C C . TRP A 1 101 ? 22.531 6.863 -17.516 1 28.44 101 TRP A C 1
ATOM 821 O O . TRP A 1 101 ? 22.172 6.395 -18.594 1 28.44 101 TRP A O 1
ATOM 831 N N . SER A 1 102 ? 21.938 6.098 -16.578 1 28.59 102 SER A N 1
ATOM 832 C CA . SER A 1 102 ? 21.047 5.133 -17.234 1 28.59 102 SER A CA 1
ATOM 833 C C . SER A 1 102 ? 19.891 5.832 -17.938 1 28.59 102 SER A C 1
ATOM 835 O O . SER A 1 102 ? 19.406 6.867 -17.469 1 28.59 102 SER A O 1
ATOM 837 N N . GLY A 1 103 ? 19.703 5.855 -19.359 1 28.28 103 GLY A N 1
ATOM 838 C CA . GLY A 1 103 ? 18.734 5.875 -20.438 1 28.28 103 GLY A CA 1
ATOM 839 C C . GLY A 1 103 ? 17.375 5.34 -20.047 1 28.28 103 GLY A C 1
ATOM 840 O O . GLY A 1 103 ? 16.547 5.023 -20.906 1 28.28 103 GLY A O 1
ATOM 841 N N . LEU A 1 104 ? 17.406 4.73 -18.953 1 26.7 104 LEU A N 1
ATOM 842 C CA . LEU A 1 104 ? 16.234 3.879 -18.766 1 26.7 104 LEU A CA 1
ATOM 843 C C . LEU A 1 104 ? 14.945 4.688 -18.891 1 26.7 104 LEU A C 1
ATOM 845 O O . LEU A 1 104 ? 14.594 5.449 -17.984 1 26.7 104 LEU A O 1
ATOM 849 N N . HIS A 1 105 ? 14.609 5.312 -20.062 1 29.08 105 HIS A N 1
ATOM 850 C CA . HIS A 1 105 ? 13.422 5.867 -20.703 1 29.08 105 HIS A CA 1
ATOM 851 C C . HIS A 1 105 ? 12.164 5.113 -20.281 1 29.08 105 HIS A C 1
ATOM 853 O O . HIS A 1 105 ? 11.109 5.719 -20.062 1 29.08 105 HIS A O 1
ATOM 859 N N . ASP A 1 106 ? 12.125 3.803 -20.531 1 28.28 106 ASP A N 1
ATOM 860 C CA . ASP A 1 106 ? 10.891 3.029 -20.641 1 28.28 106 ASP A CA 1
ATOM 861 C C . ASP A 1 106 ? 10.258 2.799 -19.266 1 28.28 106 ASP A C 1
ATOM 863 O O . ASP A 1 106 ? 9.195 2.188 -19.172 1 28.28 106 ASP A O 1
ATOM 867 N N . LEU A 1 107 ? 11.039 2.648 -18.312 1 28.53 107 LEU A N 1
ATOM 868 C CA . LEU A 1 107 ? 10.328 2.264 -17.109 1 28.53 107 LEU A CA 1
ATOM 869 C C . LEU A 1 107 ? 9.531 3.438 -16.547 1 28.53 107 LEU A C 1
ATOM 871 O O . LEU A 1 107 ? 9.023 3.373 -15.422 1 28.53 107 LEU A O 1
ATOM 875 N N . VAL A 1 108 ? 9.391 4.625 -17.062 1 32.97 108 VAL A N 1
ATOM 876 C CA . VAL A 1 108 ? 8.656 5.855 -16.781 1 32.97 108 VAL A CA 1
ATOM 877 C C . VAL A 1 108 ? 7.172 5.539 -16.609 1 32.97 108 VAL A C 1
ATOM 879 O O . VAL A 1 108 ? 6.348 6.449 -16.5 1 32.97 108 VAL A O 1
ATOM 882 N N . THR A 1 109 ? 6.711 4.492 -17.125 1 34.56 109 THR A N 1
ATOM 883 C CA . THR A 1 109 ? 5.254 4.477 -17.109 1 34.56 109 THR A CA 1
ATOM 884 C C . THR A 1 109 ? 4.727 4.734 -15.695 1 34.56 109 THR A C 1
ATOM 886 O O . THR A 1 109 ? 3.797 5.52 -15.508 1 34.56 109 THR A O 1
ATOM 889 N N . ASP A 1 110 ? 4.816 3.652 -14.75 1 34.59 110 ASP A N 1
ATOM 890 C CA . ASP A 1 110 ? 4.141 3.957 -13.492 1 34.59 110 ASP A CA 1
ATOM 891 C C . ASP A 1 110 ? 4.902 5.02 -12.703 1 34.59 110 ASP A C 1
ATOM 893 O O . ASP A 1 110 ? 4.297 5.812 -11.977 1 34.59 110 ASP A O 1
ATOM 897 N N . PHE A 1 111 ? 6.223 5 -12.562 1 33.44 111 PHE A N 1
ATOM 898 C CA . PHE A 1 111 ? 6.973 6.098 -11.961 1 33.44 111 PHE A CA 1
ATOM 899 C C . PHE A 1 111 ? 7.453 7.074 -13.031 1 33.44 111 PHE A C 1
ATOM 901 O O . PHE A 1 111 ? 8.656 7.23 -13.242 1 33.44 111 PHE A O 1
ATOM 908 N N . THR A 1 112 ? 7.145 6.934 -14.297 1 36.47 112 THR A N 1
ATOM 909 C CA . THR A 1 112 ? 7.656 7.676 -15.445 1 36.47 112 THR A CA 1
ATOM 910 C C . THR A 1 112 ? 7.809 9.156 -15.102 1 36.47 112 THR A C 1
ATOM 912 O O . THR A 1 112 ? 8.383 9.922 -15.883 1 36.47 112 THR A O 1
ATOM 915 N N . PHE A 1 113 ? 7.078 9.781 -14.148 1 32.69 113 PHE A N 1
ATOM 916 C CA . PHE A 1 113 ? 7.266 11.219 -14.242 1 32.69 113 PHE A CA 1
ATOM 917 C C . PHE A 1 113 ? 8.688 11.609 -13.844 1 32.69 113 PHE A C 1
ATOM 919 O O . PHE A 1 113 ? 9.008 12.797 -13.758 1 32.69 113 PHE A O 1
ATOM 926 N N . ILE A 1 114 ? 9.414 10.703 -13.398 1 32.28 114 ILE A N 1
ATOM 927 C CA . ILE A 1 114 ? 10.656 11.344 -12.961 1 32.28 114 ILE A CA 1
ATOM 928 C C . ILE A 1 114 ? 11.547 11.609 -14.172 1 32.28 114 ILE A C 1
ATOM 930 O O . ILE A 1 114 ? 12.047 10.672 -14.805 1 32.28 114 ILE A O 1
ATOM 934 N N . ASN A 1 115 ? 11.211 12.367 -15.039 1 31.16 115 ASN A N 1
ATOM 935 C CA . ASN A 1 115 ? 12.297 12.906 -15.852 1 31.16 115 ASN A CA 1
ATOM 936 C C . ASN A 1 115 ? 13.461 13.383 -14.977 1 31.16 115 ASN A C 1
ATOM 938 O O . ASN A 1 115 ? 13.242 13.961 -13.906 1 31.16 115 ASN A O 1
ATOM 942 N N . ASP A 1 116 ? 14.664 12.844 -15.102 1 36.78 116 ASP A N 1
ATOM 943 C CA . ASP A 1 116 ? 15.914 13.227 -14.445 1 36.78 116 ASP A CA 1
ATOM 944 C C . ASP A 1 116 ? 15.93 14.71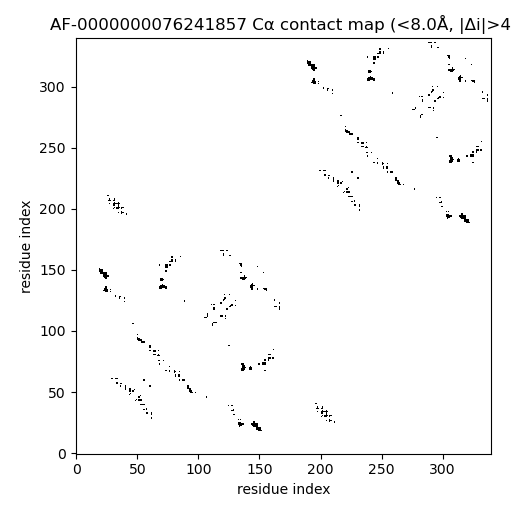9 -14.117 1 36.78 116 ASP A C 1
ATOM 946 O O . ASP A 1 116 ? 16.469 15.125 -13.086 1 36.78 116 ASP A O 1
ATOM 950 N N . ASP A 1 117 ? 15.469 15.539 -14.969 1 43.59 117 ASP A N 1
ATOM 951 C CA . ASP A 1 117 ? 15.766 16.969 -14.82 1 43.59 117 ASP A CA 1
ATOM 952 C C . ASP A 1 117 ? 14.867 17.609 -13.766 1 43.59 117 ASP A C 1
ATOM 954 O O . ASP A 1 117 ? 15.25 18.578 -13.125 1 43.59 117 ASP A O 1
ATOM 958 N N . TYR A 1 118 ? 13.656 17.094 -13.633 1 46.06 118 TYR A N 1
ATOM 959 C CA . TYR A 1 118 ? 12.805 17.766 -12.656 1 46.06 118 TYR A CA 1
ATOM 960 C C . TYR A 1 118 ? 12.156 16.75 -11.719 1 46.06 118 TYR A C 1
ATOM 962 O O . TYR A 1 118 ? 11.234 16.031 -12.117 1 46.06 118 TYR A O 1
ATOM 970 N N . ILE A 1 119 ? 13.023 16.234 -10.781 1 49.94 119 ILE A N 1
ATOM 971 C CA . ILE A 1 119 ? 12.414 15.375 -9.773 1 49.94 119 ILE A CA 1
ATOM 972 C C . ILE A 1 119 ? 11.367 16.172 -8.984 1 49.94 119 ILE A C 1
ATOM 974 O O . ILE A 1 119 ? 11.664 17.25 -8.469 1 49.94 119 ILE A O 1
ATOM 978 N N . VAL A 1 120 ? 10.016 15.859 -9.227 1 58.69 120 VAL A N 1
ATOM 979 C CA . VAL A 1 120 ? 8.953 16.406 -8.391 1 58.69 120 VAL A CA 1
ATOM 980 C C . VAL A 1 120 ? 8.93 15.68 -7.047 1 58.69 120 VAL A C 1
ATOM 982 O O . VAL A 1 120 ? 9.359 14.523 -6.949 1 58.69 120 VAL A O 1
ATOM 985 N N . LEU A 1 121 ? 8.844 16.328 -5.961 1 63.44 121 LEU A N 1
ATOM 986 C CA . LEU A 1 121 ? 8.734 15.812 -4.602 1 63.44 121 LEU A CA 1
ATOM 987 C C . LEU A 1 121 ? 8 14.469 -4.59 1 63.44 121 LEU A C 1
ATOM 989 O O . LEU A 1 121 ? 8.422 13.539 -3.906 1 63.44 121 LEU A O 1
ATOM 993 N N . GLU A 1 122 ? 7.059 14.242 -5.469 1 63 122 GLU A N 1
ATOM 994 C CA . GLU A 1 122 ? 6.219 13.047 -5.516 1 63 122 GLU A CA 1
ATOM 995 C C . GLU A 1 122 ? 6.996 11.852 -6.047 1 63 122 GLU A C 1
ATOM 997 O O . GLU A 1 122 ? 6.637 10.703 -5.777 1 63 122 GLU A O 1
ATOM 1002 N N . ASP A 1 123 ? 8.086 12.242 -6.617 1 63.88 123 ASP A N 1
ATOM 1003 C CA . ASP A 1 123 ? 8.875 11.18 -7.23 1 63.88 123 ASP A CA 1
ATOM 1004 C C . ASP A 1 123 ? 9.953 10.672 -6.277 1 63.88 123 ASP A C 1
ATOM 1006 O O . ASP A 1 123 ? 10.625 9.68 -6.562 1 63.88 123 ASP A O 1
ATOM 1010 N N . THR A 1 124 ? 10.016 11.297 -5.219 1 76.12 124 THR A N 1
ATOM 1011 C CA . THR A 1 124 ? 10.961 10.852 -4.203 1 76.12 124 THR A CA 1
ATOM 1012 C C . THR A 1 124 ? 10.375 9.719 -3.367 1 76.12 124 THR A C 1
ATOM 1014 O O . THR A 1 124 ? 9.164 9.492 -3.389 1 76.12 124 THR A O 1
ATOM 1017 N N . LEU A 1 125 ? 11.305 9.016 -2.73 1 83.81 125 LEU A N 1
ATOM 1018 C CA . LEU A 1 125 ? 10.828 7.98 -1.82 1 83.81 125 LEU A CA 1
ATOM 1019 C C . LEU A 1 125 ? 9.891 8.562 -0.769 1 83.81 125 LEU A C 1
ATOM 1021 O O . LEU A 1 125 ? 8.852 7.98 -0.464 1 83.81 125 LEU A O 1
ATOM 1025 N N . THR A 1 126 ? 10.289 9.75 -0.247 1 88.25 126 THR A N 1
ATOM 1026 C CA . THR A 1 126 ? 9.445 10.414 0.736 1 88.25 126 THR A CA 1
ATOM 1027 C C . THR A 1 126 ? 8.055 10.688 0.161 1 88.25 126 THR A C 1
ATOM 1029 O O . THR A 1 126 ? 7.043 10.406 0.811 1 88.25 126 THR A O 1
ATOM 1032 N N . GLY A 1 127 ? 8.039 11.266 -0.991 1 87.81 127 GLY A N 1
ATOM 1033 C CA . GLY A 1 127 ? 6.766 11.516 -1.643 1 87.81 127 GLY A CA 1
ATOM 1034 C C . GLY A 1 127 ? 5.957 10.25 -1.869 1 87.81 127 GLY A C 1
ATOM 1035 O O . GLY A 1 127 ? 4.738 10.242 -1.67 1 87.81 127 GLY A O 1
ATOM 1036 N N . TYR A 1 128 ? 6.629 9.258 -2.297 1 86 128 TYR A N 1
ATOM 1037 C CA . TYR A 1 128 ? 5.957 7.984 -2.551 1 86 128 TYR A CA 1
ATOM 1038 C C . TYR A 1 128 ? 5.293 7.457 -1.286 1 86 128 TYR A C 1
ATOM 1040 O O . TYR A 1 128 ? 4.164 6.957 -1.333 1 86 128 TYR A O 1
ATOM 1048 N N . LEU A 1 129 ? 5.953 7.562 -0.157 1 94.25 129 LEU A N 1
ATOM 1049 C CA . LEU A 1 129 ? 5.484 7.004 1.106 1 94.25 129 LEU A CA 1
ATOM 1050 C C . LEU A 1 129 ? 4.352 7.844 1.688 1 94.25 129 LEU A C 1
ATOM 1052 O O . LEU A 1 129 ? 3.418 7.305 2.285 1 94.25 129 LEU A O 1
ATOM 1056 N N . LEU A 1 130 ? 4.383 9.188 1.424 1 94.56 130 LEU A N 1
ATOM 1057 C CA . LEU A 1 130 ? 3.574 10.047 2.287 1 94.56 130 LEU A CA 1
ATOM 1058 C C . LEU A 1 130 ? 2.502 10.773 1.482 1 94.56 130 LEU A C 1
ATOM 1060 O O . LEU A 1 130 ? 1.587 11.367 2.057 1 94.56 130 LEU A O 1
ATOM 1064 N N . ASN A 1 131 ? 2.586 10.68 0.195 1 87.25 131 ASN A N 1
ATOM 1065 C CA . ASN A 1 131 ? 1.665 11.453 -0.63 1 87.25 131 ASN A CA 1
ATOM 1066 C C . ASN A 1 131 ? 0.21 11.133 -0.299 1 87.25 131 ASN A C 1
ATOM 1068 O O . ASN A 1 131 ? -0.151 9.969 -0.13 1 87.25 131 ASN A O 1
ATOM 1072 N N . ASN A 1 132 ? -0.583 12.164 -0.171 1 87.94 132 ASN A N 1
ATOM 1073 C CA . ASN A 1 132 ? -2.025 12.102 0.035 1 87.94 132 ASN A CA 1
ATOM 1074 C C . ASN A 1 132 ? -2.373 11.516 1.398 1 87.94 132 ASN A C 1
ATOM 1076 O O . ASN A 1 132 ? -3.479 11.008 1.596 1 87.94 132 ASN A O 1
ATOM 1080 N N . LEU A 1 133 ? -1.476 11.492 2.303 1 93.38 133 LEU A N 1
ATOM 1081 C CA . LEU A 1 133 ? -1.738 11.078 3.676 1 93.38 133 LEU A CA 1
ATOM 1082 C C . LEU A 1 133 ? -1.82 12.289 4.602 1 93.38 133 LEU A C 1
ATOM 1084 O O . LEU A 1 133 ? -1.122 13.281 4.391 1 93.38 133 LEU A O 1
ATOM 1088 N N . ASN A 1 134 ? -2.676 12.203 5.516 1 94.81 134 ASN A N 1
ATOM 1089 C CA . ASN A 1 134 ? -2.736 13.133 6.641 1 94.81 134 ASN A CA 1
ATOM 1090 C C . ASN A 1 134 ? -2.268 12.477 7.938 1 94.81 134 ASN A C 1
ATOM 1092 O O . ASN A 1 134 ? -2.594 11.32 8.203 1 94.81 134 ASN A O 1
ATOM 1096 N N . TRP A 1 135 ? -1.527 13.289 8.664 1 97.81 135 TRP A N 1
ATOM 1097 C CA . TRP A 1 135 ? -1.127 12.703 9.938 1 97.81 135 TRP A CA 1
ATOM 1098 C C . TRP A 1 135 ? -0.947 13.781 11 1 97.81 135 TRP A C 1
ATOM 1100 O O . TRP A 1 135 ? -0.565 14.906 10.688 1 97.81 135 TRP A O 1
ATOM 1110 N N . CYS A 1 136 ? -1.265 13.516 12.195 1 97.88 136 CYS A N 1
ATOM 1111 C CA . CYS A 1 136 ? -0.983 14.305 13.391 1 97.88 136 CYS A CA 1
ATOM 1112 C C . CYS A 1 136 ? -1.167 13.477 14.656 1 97.88 136 CYS A C 1
ATOM 1114 O O . CYS A 1 136 ? -1.85 12.453 14.633 1 97.88 136 CYS A O 1
ATOM 1116 N N . GLY A 1 137 ? -0.442 13.867 15.664 1 96.88 137 GLY A N 1
ATOM 1117 C CA . GLY A 1 137 ? -0.53 13.164 16.938 1 96.88 137 GLY A CA 1
ATOM 1118 C C . GLY A 1 137 ? -1.747 13.562 17.75 1 96.88 137 GLY A C 1
ATOM 1119 O O . GLY A 1 137 ? -2.428 14.539 17.422 1 96.88 137 GLY A O 1
ATOM 1120 N N . GLY A 1 138 ? -2.043 12.641 18.719 1 92.62 138 GLY A N 1
ATOM 1121 C CA . GLY A 1 138 ? -3.15 12.906 19.625 1 92.62 138 GLY A CA 1
ATOM 1122 C C . GLY A 1 138 ? -3.082 12.102 20.906 1 92.62 138 GLY A C 1
ATOM 1123 O O . GLY A 1 138 ? -2.018 11.602 21.266 1 92.62 138 GLY A O 1
ATOM 1124 N N . THR A 1 139 ? -4.234 12.195 21.562 1 88.44 139 THR A N 1
ATOM 1125 C CA . THR A 1 139 ? -4.273 11.594 22.891 1 88.44 139 THR A CA 1
ATOM 1126 C C . THR A 1 139 ? -4.922 10.211 22.828 1 88.44 139 THR A C 1
ATOM 1128 O O . THR A 1 139 ? -5.051 9.539 23.859 1 88.44 139 THR A O 1
ATOM 1131 N N . ASP A 1 140 ? -5.238 9.758 21.625 1 88.62 140 ASP A N 1
ATOM 1132 C CA . ASP A 1 140 ? -5.812 8.422 21.5 1 88.62 140 ASP A CA 1
ATOM 1133 C C . ASP A 1 140 ? -4.805 7.348 21.906 1 88.62 140 ASP A C 1
ATOM 1135 O O . ASP A 1 140 ? -3.615 7.633 22.062 1 88.62 140 ASP A O 1
ATOM 1139 N N . ALA A 1 141 ? -5.301 6.109 22.078 1 92.06 141 ALA A N 1
ATOM 1140 C CA . ALA A 1 141 ? -4.477 5.008 22.562 1 92.06 141 ALA A CA 1
ATOM 1141 C C . ALA A 1 141 ? -3.297 4.75 21.641 1 92.06 141 ALA A C 1
ATOM 1143 O O . ALA A 1 141 ? -2.221 4.34 22.078 1 92.06 141 ALA A O 1
ATOM 1144 N N . ASP A 1 142 ? -3.449 5.039 20.344 1 94.69 142 ASP A N 1
ATOM 1145 C CA . ASP A 1 142 ? -2.369 4.773 19.406 1 94.69 142 ASP A CA 1
ATOM 1146 C C . ASP A 1 142 ? -1.531 6.027 19.156 1 94.69 142 ASP A C 1
ATOM 1148 O O . ASP A 1 142 ? -0.636 6.023 18.312 1 94.69 142 ASP A O 1
ATOM 1152 N N . GLY A 1 143 ? -1.877 7.105 19.906 1 97.25 143 GLY A N 1
ATOM 1153 C CA . GLY A 1 143 ? -1.072 8.32 19.844 1 97.25 143 GLY A CA 1
ATOM 1154 C C . GLY A 1 143 ? -1.387 9.188 18.656 1 97.25 143 GLY A C 1
ATOM 1155 O O . GLY A 1 143 ? -0.702 10.18 18.406 1 97.25 143 GLY A O 1
ATOM 1156 N N . LEU A 1 144 ? -2.359 8.82 17.766 1 97.62 144 LEU A N 1
ATOM 1157 C CA . LEU A 1 144 ? -2.777 9.57 16.594 1 97.62 144 LEU A CA 1
ATOM 1158 C C . LEU A 1 144 ? -4.07 10.336 16.859 1 97.62 144 LEU A C 1
ATOM 1160 O O . LEU A 1 144 ? -4.812 9.992 17.781 1 97.62 144 LEU A O 1
ATOM 1164 N N . ASN A 1 145 ? -4.312 11.398 16.266 1 96.94 145 ASN A N 1
ATOM 1165 C CA . ASN A 1 145 ? -5.609 12.062 16.266 1 96.94 145 ASN A CA 1
ATOM 1166 C C . ASN A 1 145 ? -6.402 11.758 15 1 96.94 145 ASN A C 1
ATOM 1168 O O . ASN A 1 145 ? -6.113 12.305 13.938 1 96.94 145 ASN A O 1
ATOM 1172 N N . SER A 1 146 ? -7.312 10.875 15.125 1 93.69 146 SER A N 1
ATOM 1173 C CA . SER A 1 146 ? -8.07 10.422 13.969 1 93.69 146 SER A CA 1
ATOM 1174 C C . SER A 1 146 ? -9.203 11.383 13.633 1 93.69 146 SER A C 1
ATOM 1176 O O . SER A 1 146 ? -9.805 11.289 12.562 1 93.69 146 SER A O 1
ATOM 1178 N N . THR A 1 147 ? -9.438 12.328 14.539 1 93.44 147 THR A N 1
ATOM 1179 C CA . THR A 1 147 ? -10.594 13.203 14.367 1 93.44 147 THR A CA 1
ATOM 1180 C C . THR A 1 147 ? -10.219 14.453 13.578 1 93.44 147 THR A C 1
ATOM 1182 O O . THR A 1 147 ? -10.883 14.797 12.594 1 93.44 147 THR A O 1
ATOM 1185 N N . SER A 1 148 ? -9.156 15.086 14.008 1 94.75 148 SER A N 1
ATOM 1186 C CA . SER A 1 148 ? -8.805 16.328 13.328 1 94.75 148 SER A CA 1
ATOM 1187 C C . SER A 1 148 ? -7.344 16.688 13.562 1 94.75 148 SER A C 1
ATOM 1189 O O . SER A 1 148 ? -6.742 16.266 14.547 1 94.75 148 SER A O 1
ATOM 1191 N N . CYS A 1 149 ? -6.812 17.469 12.664 1 96.06 149 CYS A N 1
ATOM 1192 C CA . CYS A 1 149 ? -5.469 18.016 12.781 1 96.06 149 CYS A CA 1
ATOM 1193 C C . CYS A 1 149 ? -5.488 19.531 12.688 1 96.06 149 CYS A C 1
ATOM 1195 O O . CYS A 1 149 ? -6.246 20.109 11.898 1 96.06 149 CYS A O 1
ATOM 1197 N N . SER A 1 150 ? -4.676 20.219 13.531 1 95.75 150 SER A N 1
ATOM 1198 C CA . SER A 1 150 ? -4.57 21.672 13.516 1 95.75 150 SER A CA 1
ATOM 1199 C C . SER A 1 150 ? -3.893 22.172 12.242 1 95.75 150 SER A C 1
ATOM 1201 O O . SER A 1 150 ? -2.846 21.641 11.852 1 95.75 150 SER A O 1
ATOM 1203 N N . LYS A 1 151 ? -4.457 23.141 11.609 1 94 151 LYS A N 1
ATOM 1204 C CA . LYS A 1 151 ? -3.832 23.75 10.438 1 94 151 LYS A CA 1
ATOM 1205 C C . LYS A 1 151 ? -2.693 24.688 10.844 1 94 151 LYS A C 1
ATOM 1207 O O . LYS A 1 151 ? -1.718 24.828 10.102 1 94 151 LYS A O 1
ATOM 1212 N N . THR A 1 152 ? -2.803 25.359 12.008 1 94.25 152 THR A N 1
ATOM 1213 C CA . THR A 1 152 ? -1.799 26.297 12.484 1 94.25 152 THR A CA 1
ATOM 1214 C C . THR A 1 152 ? -0.591 25.562 13.055 1 94.25 152 THR A C 1
ATOM 1216 O O . THR A 1 152 ? 0.546 26.016 12.906 1 94.25 152 THR A O 1
ATOM 1219 N N . CYS A 1 153 ? -0.824 24.469 13.68 1 96.44 153 CYS A N 1
ATOM 1220 C CA . CYS A 1 153 ? 0.226 23.578 14.18 1 96.44 153 CYS A CA 1
ATOM 1221 C C . CYS A 1 153 ? 0.285 22.297 13.383 1 96.44 153 CYS A C 1
ATOM 1223 O O . CYS A 1 153 ? 0.118 21.203 13.938 1 96.44 153 CYS A O 1
ATOM 1225 N N . ASN A 1 154 ? 0.539 22.438 12.125 1 95.75 154 ASN A N 1
ATOM 1226 C CA . ASN A 1 154 ? 0.524 21.328 11.18 1 95.75 154 ASN A CA 1
ATOM 1227 C C . ASN A 1 154 ? 1.828 20.547 11.219 1 95.75 154 ASN A C 1
ATOM 1229 O O . ASN A 1 154 ? 2.865 21.016 10.758 1 95.75 154 ASN A O 1
ATOM 1233 N N . VAL A 1 155 ? 1.762 19.344 11.695 1 97.75 155 VAL A N 1
ATOM 1234 C CA . VAL A 1 155 ? 2.961 18.531 11.914 1 97.75 155 VAL A CA 1
ATOM 1235 C C . VAL A 1 155 ? 3.508 18.047 10.578 1 97.75 155 VAL A C 1
ATOM 1237 O O . VAL A 1 155 ? 4.637 17.547 10.5 1 97.75 155 VAL A O 1
ATOM 1240 N N . MET A 1 156 ? 2.777 18.156 9.5 1 96.75 156 MET A N 1
ATOM 1241 C CA . MET A 1 156 ? 3.23 17.703 8.188 1 96.75 156 MET A CA 1
ATOM 1242 C C . MET A 1 156 ? 4.195 18.719 7.57 1 96.75 156 MET A C 1
ATOM 1244 O O . MET A 1 156 ? 5.027 18.359 6.734 1 96.75 156 MET A O 1
ATOM 1248 N N . THR A 1 157 ? 4.109 19.984 7.949 1 94.38 157 THR A N 1
ATOM 1249 C CA . THR A 1 157 ? 4.902 21.062 7.363 1 94.38 157 THR A CA 1
ATOM 1250 C C . THR A 1 157 ? 6.395 20.781 7.52 1 94.38 157 THR A C 1
ATOM 1252 O O . THR A 1 157 ? 7.145 20.828 6.543 1 94.38 157 THR A O 1
ATOM 1255 N N . PRO A 1 158 ? 6.871 20.484 8.719 1 96.25 158 PRO A N 1
ATOM 1256 C CA . PRO A 1 158 ? 8.305 20.188 8.82 1 96.25 158 PRO A CA 1
ATOM 1257 C C . PRO A 1 158 ? 8.727 18.984 8 1 96.25 158 PRO A C 1
ATOM 1259 O O . PRO A 1 158 ? 9.844 18.938 7.48 1 96.25 158 PRO A O 1
ATOM 1262 N N . ALA A 1 159 ? 7.949 17.953 7.902 1 95.06 159 ALA A N 1
ATOM 1263 C CA . ALA A 1 159 ? 8.273 16.781 7.09 1 95.06 159 ALA A CA 1
ATOM 1264 C C . ALA A 1 159 ? 8.445 17.156 5.621 1 95.06 159 ALA A C 1
ATOM 1266 O O . ALA A 1 159 ? 9.43 16.781 4.984 1 95.06 159 ALA A O 1
ATOM 1267 N N . TRP A 1 160 ? 7.5 17.953 5.078 1 92.38 160 TRP A N 1
ATOM 1268 C CA . TRP A 1 160 ? 7.535 18.328 3.67 1 92.38 160 TRP A CA 1
ATOM 1269 C C . TRP A 1 160 ? 8.641 19.344 3.408 1 92.38 160 TRP A C 1
ATOM 1271 O O . TRP A 1 160 ? 9.203 19.391 2.312 1 92.38 160 TRP A O 1
ATOM 1281 N N . THR A 1 161 ? 8.953 20.172 4.441 1 88.94 161 THR A N 1
ATOM 1282 C CA . THR A 1 161 ? 10.086 21.078 4.336 1 88.94 161 THR A CA 1
ATOM 1283 C C . THR A 1 161 ? 11.391 20.312 4.133 1 88.94 161 THR A C 1
ATOM 1285 O O . THR A 1 161 ? 12.18 20.641 3.244 1 88.94 161 THR A O 1
ATOM 1288 N N . LEU A 1 162 ? 11.547 19.281 4.902 1 89.62 162 LEU A N 1
ATOM 1289 C CA . LEU A 1 162 ? 12.734 18.453 4.766 1 89.62 162 LEU A CA 1
ATOM 1290 C C . LEU A 1 162 ? 12.734 17.734 3.422 1 89.62 162 LEU A C 1
ATOM 1292 O O . LEU A 1 162 ? 13.781 17.625 2.771 1 89.62 162 LEU A O 1
ATOM 1296 N N . ALA A 1 163 ? 11.648 17.25 3.027 1 86.62 163 ALA A N 1
ATOM 1297 C CA . ALA A 1 163 ? 11.531 16.516 1.768 1 86.62 163 ALA A CA 1
ATOM 1298 C C . ALA A 1 163 ? 11.875 17.406 0.582 1 86.62 163 ALA A C 1
ATOM 1300 O O . ALA A 1 163 ? 12.523 16.969 -0.373 1 86.62 163 ALA A O 1
ATOM 1301 N N . SER A 1 164 ? 11.391 18.625 0.622 1 80.88 164 SER A N 1
ATOM 1302 C CA . SER A 1 164 ? 11.625 19.562 -0.471 1 80.88 164 SER A CA 1
ATOM 1303 C C . SER A 1 164 ? 13.086 19.984 -0.529 1 80.88 164 SER A C 1
ATOM 1305 O O . SER A 1 164 ? 13.617 20.266 -1.607 1 80.88 164 SER A O 1
ATOM 1307 N N . SER A 1 165 ? 13.695 20.078 0.54 1 76.5 165 SER A N 1
ATOM 1308 C CA . SER A 1 165 ? 15.102 20.453 0.578 1 76.5 165 SER A CA 1
ATOM 1309 C C . SER A 1 165 ? 15.984 19.375 -0.031 1 76.5 165 SER A C 1
ATOM 1311 O O . SER A 1 165 ? 17.016 19.672 -0.631 1 76.5 165 SER A O 1
ATOM 1313 N N . GLU A 1 166 ? 15.586 18.188 0.071 1 68 166 GLU A N 1
ATOM 1314 C CA . GLU A 1 166 ? 16.344 17.078 -0.505 1 68 166 GLU A CA 1
ATOM 1315 C C . GLU A 1 166 ? 16.297 17.109 -2.029 1 68 166 GLU A C 1
ATOM 1317 O O . GLU A 1 166 ? 17.266 16.75 -2.695 1 68 166 GLU A O 1
ATOM 1322 N N . VAL A 1 167 ? 15.172 17.453 -2.621 1 63.09 167 VAL A N 1
ATOM 1323 C CA . VAL A 1 167 ? 15 17.516 -4.07 1 63.09 167 VAL A CA 1
ATOM 1324 C C . VAL A 1 167 ? 15.828 18.672 -4.633 1 63.09 167 VAL A C 1
ATOM 1326 O O . VAL A 1 167 ? 16.391 18.562 -5.719 1 63.09 167 VAL A O 1
ATOM 1329 N N . ARG A 1 168 ? 15.938 19.734 -3.867 1 55.84 168 ARG A N 1
ATOM 1330 C CA . ARG A 1 168 ? 16.672 20.906 -4.332 1 55.84 168 ARG A CA 1
ATOM 1331 C C . ARG A 1 168 ? 18.188 20.656 -4.301 1 55.84 168 ARG A C 1
ATOM 1333 O O . ARG A 1 168 ? 18.922 21.156 -5.141 1 55.84 168 ARG A O 1
ATOM 1340 N N . VAL A 1 169 ? 18.656 19.891 -3.424 1 46.28 169 VAL A N 1
ATOM 1341 C CA . VAL A 1 169 ? 20.094 19.672 -3.285 1 46.28 169 VAL A CA 1
ATOM 1342 C C . VAL A 1 169 ? 20.562 18.641 -4.305 1 46.28 169 VAL A C 1
ATOM 1344 O O . VAL A 1 169 ? 21.766 18.5 -4.539 1 46.28 169 VAL A O 1
ATOM 1347 N N . ARG A 1 170 ? 19.703 18.031 -4.949 1 44.34 170 ARG A N 1
ATOM 1348 C CA . ARG A 1 170 ? 20.172 17.141 -5.992 1 44.34 170 ARG A CA 1
ATOM 1349 C C . ARG A 1 170 ? 20.281 17.859 -7.332 1 44.34 170 ARG A C 1
ATOM 1351 O O . ARG A 1 170 ? 19.562 18.812 -7.594 1 44.34 170 ARG A O 1
ATOM 1358 N N . MET B 1 1 ? 36.781 -31.688 -22.516 1 64.88 1 MET B N 1
ATOM 1359 C CA . MET B 1 1 ? 35.531 -31.922 -23.266 1 64.88 1 MET B CA 1
ATOM 1360 C C . MET B 1 1 ? 34.344 -32.094 -22.312 1 64.88 1 MET B C 1
ATOM 1362 O O . MET B 1 1 ? 33.312 -31.5 -22.516 1 64.88 1 MET B O 1
ATOM 1366 N N . CYS B 1 2 ? 34.656 -32.625 -21.141 1 76.5 2 CYS B N 1
ATOM 1367 C CA . CYS B 1 2 ? 33.594 -32.938 -20.172 1 76.5 2 CYS B CA 1
ATOM 1368 C C . CYS B 1 2 ? 33.125 -31.656 -19.469 1 76.5 2 CYS B C 1
ATOM 1370 O O . CYS B 1 2 ? 31.938 -31.469 -19.266 1 76.5 2 CYS B O 1
ATOM 1372 N N . ARG B 1 3 ? 34 -30.719 -19.391 1 83 3 ARG B N 1
ATOM 1373 C CA . ARG B 1 3 ? 33.656 -29.484 -18.688 1 83 3 ARG B CA 1
ATOM 1374 C C . ARG B 1 3 ? 32.75 -28.609 -19.547 1 83 3 ARG B C 1
ATOM 1376 O O . ARG B 1 3 ? 31.797 -28.016 -19.047 1 83 3 ARG B O 1
ATOM 1383 N N . HIS B 1 4 ? 33 -28.688 -20.766 1 88.81 4 HIS B N 1
ATOM 1384 C CA . HIS B 1 4 ? 32.188 -27.891 -21.688 1 88.81 4 HIS B CA 1
ATOM 1385 C C . HIS B 1 4 ? 30.797 -28.469 -21.859 1 88.81 4 HIS B C 1
ATOM 1387 O O . HIS B 1 4 ? 29.828 -27.719 -21.984 1 88.81 4 HIS B O 1
ATOM 1393 N N . LEU B 1 5 ? 30.75 -29.672 -21.734 1 88.88 5 LEU B N 1
ATOM 1394 C CA . LEU B 1 5 ? 29.469 -30.359 -21.844 1 88.88 5 LEU B CA 1
ATOM 1395 C C . LEU B 1 5 ? 28.594 -30.062 -20.641 1 88.88 5 LEU B C 1
ATOM 1397 O O . LEU B 1 5 ? 27.391 -29.828 -20.781 1 88.88 5 LEU B O 1
ATOM 1401 N N . VAL B 1 6 ? 29.125 -30.062 -19.516 1 90.31 6 VAL B N 1
ATOM 1402 C CA . VAL B 1 6 ? 28.406 -29.812 -18.281 1 90.31 6 VAL B CA 1
ATOM 1403 C C . VAL B 1 6 ? 27.891 -28.375 -18.266 1 90.31 6 VAL B C 1
ATOM 1405 O O . VAL B 1 6 ? 26.734 -28.125 -17.891 1 90.31 6 VAL B O 1
ATOM 1408 N N . VAL B 1 7 ? 28.656 -27.484 -18.719 1 90.25 7 VAL B N 1
ATOM 1409 C CA . VAL B 1 7 ? 28.266 -26.078 -18.766 1 90.25 7 VAL B CA 1
ATOM 1410 C C . VAL B 1 7 ? 27.109 -25.891 -19.734 1 90.25 7 VAL B C 1
ATOM 1412 O O . VAL B 1 7 ? 26.156 -25.156 -19.453 1 90.25 7 VAL B O 1
ATOM 1415 N N . TYR B 1 8 ? 27.281 -26.562 -20.75 1 88.19 8 TYR B N 1
ATOM 1416 C CA . TYR B 1 8 ? 26.234 -26.484 -21.766 1 88.19 8 TYR B CA 1
ATOM 1417 C C . TYR B 1 8 ? 24.938 -27.062 -21.234 1 88.19 8 TYR B C 1
ATOM 1419 O O . TYR B 1 8 ? 23.859 -26.5 -21.469 1 88.19 8 TYR B O 1
ATOM 1427 N N . ILE B 1 9 ? 24.953 -28.141 -20.578 1 89.94 9 ILE B N 1
ATOM 1428 C CA . ILE B 1 9 ? 23.781 -28.781 -20.016 1 89.94 9 ILE B CA 1
ATOM 1429 C C . ILE B 1 9 ? 23.141 -27.875 -18.969 1 89.94 9 ILE B C 1
ATOM 1431 O O . ILE B 1 9 ? 21.922 -27.719 -18.938 1 89.94 9 ILE B O 1
ATOM 1435 N N . LEU B 1 10 ? 23.891 -27.188 -18.172 1 89.56 10 LEU B N 1
ATOM 1436 C CA . LEU B 1 10 ? 23.391 -26.281 -17.141 1 89.56 10 LEU B CA 1
ATOM 1437 C C . LEU B 1 10 ? 22.719 -25.062 -17.766 1 89.56 10 LEU B C 1
ATOM 1439 O O . LEU B 1 10 ? 21.672 -24.609 -17.281 1 89.56 10 LEU B O 1
ATOM 1443 N N . LEU B 1 11 ? 23.25 -24.656 -18.812 1 89.69 11 LEU B N 1
ATOM 1444 C CA . LEU B 1 11 ? 22.672 -23.516 -19.5 1 89.69 11 LEU B CA 1
ATOM 1445 C C . LEU B 1 11 ? 21.328 -23.859 -20.109 1 89.69 11 LEU B C 1
ATOM 1447 O O . LEU B 1 11 ? 20.391 -23.062 -20.062 1 89.69 11 LEU B O 1
ATOM 1451 N N . VAL B 1 12 ? 21.312 -24.984 -20.688 1 89.06 12 VAL B N 1
ATOM 1452 C CA . VAL B 1 12 ? 20.062 -25.422 -21.297 1 89.06 12 VAL B CA 1
ATOM 1453 C C . VAL B 1 12 ? 19 -25.641 -20.234 1 89.06 12 VAL B C 1
ATOM 1455 O O . VAL B 1 12 ? 17.844 -25.234 -20.406 1 89.06 12 VAL B O 1
ATOM 1458 N N . LEU B 1 13 ? 19.359 -26.234 -19.156 1 89.44 13 LEU B N 1
ATOM 1459 C CA . LEU B 1 13 ? 18.422 -26.469 -18.062 1 89.44 13 LEU B CA 1
ATOM 1460 C C . LEU B 1 13 ? 17.922 -25.141 -17.484 1 89.44 13 LEU B C 1
ATOM 1462 O O . LEU B 1 13 ? 16.75 -25 -17.172 1 89.44 13 LEU B O 1
ATOM 1466 N N . ALA B 1 14 ? 18.734 -24.234 -17.391 1 88.12 14 ALA B N 1
ATOM 1467 C CA . ALA B 1 14 ? 18.375 -22.906 -16.906 1 88.12 14 ALA B CA 1
ATOM 1468 C C . ALA B 1 14 ? 17.422 -22.203 -17.859 1 88.12 14 ALA B C 1
ATOM 1470 O O . ALA B 1 14 ? 16.453 -21.578 -17.438 1 88.12 14 ALA B O 1
ATOM 1471 N N . SER B 1 15 ? 17.734 -22.344 -19.062 1 88.69 15 SER B N 1
ATOM 1472 C CA . SER B 1 15 ? 16.875 -21.75 -20.078 1 88.69 15 SER B CA 1
ATOM 1473 C C . SER B 1 15 ? 15.484 -22.391 -20.078 1 88.69 15 SER B C 1
ATOM 1475 O O . SER B 1 15 ? 14.477 -21.688 -20.188 1 88.69 15 SER B O 1
ATOM 1477 N N . LEU B 1 16 ? 15.5 -23.641 -19.984 1 88.12 16 LEU B N 1
ATOM 1478 C CA . LEU B 1 16 ? 14.234 -24.344 -19.906 1 88.12 16 LEU B CA 1
ATOM 1479 C C . LEU B 1 16 ? 13.461 -23.953 -18.656 1 88.12 16 LEU B C 1
ATOM 1481 O O . LEU B 1 16 ? 12.242 -23.766 -18.703 1 88.12 16 LEU B O 1
ATOM 1485 N N . TYR B 1 17 ? 14.07 -23.797 -17.562 1 87.75 17 TYR B N 1
ATOM 1486 C CA . TYR B 1 17 ? 13.438 -23.406 -16.312 1 87.75 17 TYR B CA 1
ATOM 1487 C C . TYR B 1 17 ? 12.82 -22.016 -16.422 1 87.75 17 TYR B C 1
ATOM 1489 O O . TYR B 1 17 ? 11.672 -21.812 -16.016 1 87.75 17 TYR B O 1
ATOM 1497 N N . ARG B 1 18 ? 13.555 -21.141 -16.984 1 86.62 18 ARG B N 1
ATOM 1498 C CA . ARG B 1 18 ? 13.07 -19.781 -17.141 1 86.62 18 ARG B CA 1
ATOM 1499 C C . ARG B 1 18 ? 11.867 -19.719 -18.078 1 86.62 18 ARG B C 1
ATOM 1501 O O . ARG B 1 18 ? 10.992 -18.875 -17.922 1 86.62 18 ARG B O 1
ATOM 1508 N N . SER B 1 19 ? 11.828 -20.641 -18.953 1 89.5 19 SER B N 1
ATOM 1509 C CA . SER B 1 19 ? 10.719 -20.672 -19.906 1 89.5 19 SER B CA 1
ATOM 1510 C C . SER B 1 19 ? 9.453 -21.219 -19.266 1 89.5 19 SER B C 1
ATOM 1512 O O . SER B 1 19 ? 8.344 -20.922 -19.703 1 89.5 19 SER B O 1
ATOM 1514 N N . THR B 1 20 ? 9.633 -21.922 -18.219 1 92.25 20 THR B N 1
ATOM 1515 C CA . THR B 1 20 ? 8.469 -22.594 -17.641 1 92.25 20 THR B CA 1
ATOM 1516 C C . THR B 1 20 ? 8.109 -21.984 -16.281 1 92.25 20 THR B C 1
ATOM 1518 O O . THR B 1 20 ? 7.066 -22.312 -15.711 1 92.25 20 THR B O 1
ATOM 1521 N N . HIS B 1 21 ? 9.016 -21.094 -15.789 1 92.81 21 HIS B N 1
ATOM 1522 C CA . HIS B 1 21 ? 8.781 -20.484 -14.484 1 92.81 21 HIS B CA 1
ATOM 1523 C C . HIS B 1 21 ? 8.93 -18.969 -14.539 1 92.81 21 HIS B C 1
ATOM 1525 O O . HIS B 1 21 ? 9.672 -18.453 -15.367 1 92.81 21 HIS B O 1
ATOM 1531 N N . SER B 1 22 ? 8.156 -18.281 -13.672 1 92.06 22 SER B N 1
ATOM 1532 C CA . SER B 1 22 ? 8.305 -16.844 -13.461 1 92.06 22 SER B CA 1
ATOM 1533 C C . SER B 1 22 ? 8.867 -16.547 -12.078 1 92.06 22 SER B C 1
ATOM 1535 O O . SER B 1 22 ? 9.172 -17.469 -11.312 1 92.06 22 SER B O 1
ATOM 1537 N N . ALA B 1 23 ? 9.055 -15.281 -11.828 1 91.94 23 ALA B N 1
ATOM 1538 C CA . ALA B 1 23 ? 9.461 -14.883 -10.477 1 91.94 23 ALA B CA 1
ATOM 1539 C C . ALA B 1 23 ? 8.5 -15.445 -9.43 1 91.94 23 ALA B C 1
ATOM 1541 O O . ALA B 1 23 ? 7.332 -15.711 -9.727 1 91.94 23 ALA B O 1
ATOM 1542 N N . GLY B 1 24 ? 8.992 -15.625 -8.258 1 94.94 24 GLY B N 1
ATOM 1543 C CA . GLY B 1 24 ? 8.156 -16.094 -7.172 1 94.94 24 GLY B CA 1
ATOM 1544 C C . GLY B 1 24 ? 7.184 -15.047 -6.668 1 94.94 24 GLY B C 1
ATOM 1545 O O . GLY B 1 24 ? 6.992 -14.016 -7.309 1 94.94 24 GLY B O 1
ATOM 1546 N N . THR B 1 25 ? 6.527 -15.359 -5.566 1 96.44 25 THR B N 1
ATOM 1547 C CA . THR B 1 25 ? 5.578 -14.453 -4.941 1 96.44 25 THR B CA 1
ATOM 1548 C C . THR B 1 25 ? 6.25 -13.125 -4.594 1 96.44 25 THR B C 1
ATOM 1550 O O . THR B 1 25 ? 7.375 -13.109 -4.094 1 96.44 25 THR B O 1
ATOM 1553 N N . THR B 1 26 ? 5.582 -12 -4.895 1 94.19 26 THR B N 1
ATOM 1554 C CA . THR B 1 26 ? 6.094 -10.656 -4.621 1 94.19 26 THR B CA 1
ATOM 1555 C C . THR B 1 26 ? 6.465 -10.508 -3.148 1 94.19 26 THR B C 1
ATOM 1557 O O . THR B 1 26 ? 5.652 -10.789 -2.266 1 94.19 26 THR B O 1
ATOM 1560 N N . PRO B 1 27 ? 7.73 -10.133 -2.893 1 93.12 27 PRO B N 1
ATOM 1561 C CA . PRO B 1 27 ? 8.086 -9.875 -1.496 1 93.12 27 PRO B CA 1
ATOM 1562 C C . PRO B 1 27 ? 7.191 -8.836 -0.833 1 93.12 27 PRO B C 1
ATOM 1564 O O . PRO B 1 27 ? 6.887 -7.805 -1.439 1 93.12 27 PRO B O 1
ATOM 1567 N N . GLY B 1 28 ? 6.719 -9.086 0.433 1 95.56 28 GLY B N 1
ATOM 1568 C CA . GLY B 1 28 ? 5.859 -8.156 1.152 1 95.56 28 GLY B CA 1
ATOM 1569 C C . GLY B 1 28 ? 4.445 -8.109 0.613 1 95.56 28 GLY B C 1
ATOM 1570 O O . GLY B 1 28 ? 3.746 -7.109 0.77 1 95.56 28 GLY B O 1
ATOM 1571 N N . ILE B 1 29 ? 4.043 -9.148 -0.097 1 97.5 29 ILE B N 1
ATOM 1572 C CA . ILE B 1 29 ? 2.752 -9.156 -0.774 1 97.5 29 ILE B CA 1
ATOM 1573 C C . ILE B 1 29 ? 1.641 -8.875 0.233 1 97.5 29 ILE B C 1
ATOM 1575 O O . ILE B 1 29 ? 0.666 -8.188 -0.084 1 97.5 29 ILE B O 1
ATOM 1579 N N . LYS B 1 30 ? 1.743 -9.367 1.445 1 98.12 30 LYS B N 1
ATOM 1580 C CA . LYS B 1 30 ? 0.724 -9.133 2.463 1 98.12 30 LYS B CA 1
ATOM 1581 C C . LYS B 1 30 ? 0.589 -7.641 2.771 1 98.12 30 LYS B C 1
ATOM 1583 O O . LYS B 1 30 ? -0.515 -7.094 2.744 1 98.12 30 LYS B O 1
ATOM 1588 N N . GLU B 1 31 ? 1.693 -7.059 3.057 1 97.81 31 GLU B N 1
ATOM 1589 C CA . GLU B 1 31 ? 1.704 -5.645 3.412 1 97.81 31 GLU B CA 1
ATOM 1590 C C . GLU B 1 31 ? 1.218 -4.781 2.254 1 97.81 31 GLU B C 1
ATOM 1592 O O . GLU B 1 31 ? 0.462 -3.828 2.457 1 97.81 31 GLU B O 1
ATOM 1597 N N . VAL B 1 32 ? 1.657 -5.074 1.059 1 96.62 32 VAL B N 1
ATOM 1598 C CA . VAL B 1 32 ? 1.23 -4.328 -0.122 1 96.62 32 VAL B CA 1
ATOM 1599 C C . VAL B 1 32 ? -0.281 -4.461 -0.297 1 96.62 32 VAL B C 1
ATOM 1601 O O . VAL B 1 32 ? -0.98 -3.461 -0.483 1 96.62 32 VAL B O 1
ATOM 1604 N N . PHE B 1 33 ? -0.776 -5.66 -0.192 1 97.62 33 PHE B N 1
ATOM 1605 C CA . PHE B 1 33 ? -2.199 -5.941 -0.344 1 97.62 33 PHE B CA 1
ATOM 1606 C C . PHE B 1 33 ? -3.016 -5.176 0.689 1 97.62 33 PHE B C 1
ATOM 1608 O O . PHE B 1 33 ? -3.965 -4.473 0.339 1 97.62 33 PHE B O 1
ATOM 1615 N N . ILE B 1 34 ? -2.643 -5.316 1.913 1 98.19 34 ILE B N 1
ATOM 1616 C CA . ILE B 1 34 ? -3.381 -4.688 3.002 1 98.19 34 ILE B CA 1
ATOM 1617 C C . ILE B 1 34 ? -3.281 -3.166 2.879 1 98.19 34 ILE B C 1
ATOM 1619 O O . ILE B 1 34 ? -4.262 -2.455 3.1 1 98.19 34 ILE B O 1
ATOM 1623 N N . GLY B 1 35 ? -2.119 -2.648 2.557 1 96.69 35 GLY B N 1
ATOM 1624 C CA . GLY B 1 35 ? -1.951 -1.224 2.318 1 96.69 35 GLY B CA 1
ATOM 1625 C C . GLY B 1 35 ? -2.844 -0.695 1.21 1 96.69 35 GLY B C 1
ATOM 1626 O O . GLY B 1 35 ? -3.469 0.356 1.358 1 96.69 35 GLY B O 1
ATOM 1627 N N . ARG B 1 36 ? -2.904 -1.4 0.114 1 92.62 36 ARG B N 1
ATOM 1628 C CA . ARG B 1 36 ? -3.75 -1.017 -1.012 1 92.62 36 ARG B CA 1
ATOM 1629 C C . ARG B 1 36 ? -5.227 -1.039 -0.622 1 92.62 36 ARG B C 1
ATOM 1631 O O . ARG B 1 36 ? -6 -0.18 -1.05 1 92.62 36 ARG B O 1
ATOM 1638 N N . CYS B 1 37 ? -5.609 -2.023 0.163 1 94.38 37 CYS B N 1
ATOM 1639 C CA . CYS B 1 37 ? -6.98 -2.125 0.654 1 94.38 37 CYS B CA 1
ATOM 1640 C C . CYS B 1 37 ? -7.363 -0.892 1.463 1 94.38 37 CYS B C 1
ATOM 1642 O O . CYS B 1 37 ? -8.414 -0.294 1.229 1 94.38 37 CYS B O 1
ATOM 1644 N N . TRP B 1 38 ? -6.496 -0.483 2.352 1 93.31 38 TRP B N 1
ATOM 1645 C CA . TRP B 1 38 ? -6.746 0.702 3.164 1 93.31 38 TRP B CA 1
ATOM 1646 C C . TRP B 1 38 ? -6.746 1.962 2.305 1 93.31 38 TRP B C 1
ATOM 1648 O O . TRP B 1 38 ? -7.578 2.852 2.496 1 93.31 38 TRP B O 1
ATOM 1658 N N . GLN B 1 39 ? -5.785 2.021 1.426 1 90.19 39 GLN B N 1
ATOM 1659 C CA . GLN B 1 39 ? -5.703 3.176 0.538 1 90.19 39 GLN B CA 1
ATOM 1660 C C . GLN B 1 39 ? -6.98 3.328 -0.286 1 90.19 39 GLN B C 1
ATOM 1662 O O . GLN B 1 39 ? -7.492 4.438 -0.446 1 90.19 39 GLN B O 1
ATOM 1667 N N . TYR B 1 40 ? -7.469 2.25 -0.776 1 86.5 40 TYR B N 1
ATOM 1668 C CA . TYR B 1 40 ? -8.695 2.277 -1.561 1 86.5 40 TYR B CA 1
ATOM 1669 C C . TYR B 1 40 ? -9.852 2.848 -0.745 1 86.5 40 TYR B C 1
ATOM 1671 O O . TYR B 1 40 ? -10.625 3.676 -1.241 1 86.5 40 TYR B O 1
ATOM 1679 N N . GLN B 1 41 ? -9.961 2.42 0.461 1 85.81 41 GLN B N 1
ATOM 1680 C CA . GLN B 1 41 ? -11.039 2.879 1.33 1 85.81 41 GLN B CA 1
ATOM 1681 C C . GLN B 1 41 ? -10.914 4.367 1.629 1 85.81 41 GLN B C 1
ATOM 1683 O O . GLN B 1 41 ? -11.914 5.082 1.706 1 85.81 41 GLN B O 1
ATOM 1688 N N . SER B 1 42 ? -9.664 4.785 1.813 1 82.62 42 SER B N 1
ATOM 1689 C CA . SER B 1 42 ? -9.438 6.199 2.088 1 82.62 42 SER B CA 1
ATOM 1690 C C . SER B 1 42 ? -9.836 7.066 0.901 1 82.62 42 SER B C 1
ATOM 1692 O O . SER B 1 42 ? -10.43 8.133 1.078 1 82.62 42 SER B O 1
ATOM 1694 N N . ILE B 1 43 ? -9.523 6.613 -0.264 1 77.31 43 ILE B N 1
ATOM 1695 C CA . ILE B 1 43 ? -9.867 7.344 -1.481 1 77.31 43 ILE B CA 1
ATOM 1696 C C . ILE B 1 43 ? -11.383 7.363 -1.664 1 77.31 43 ILE B C 1
ATOM 1698 O O . ILE B 1 43 ? -11.953 8.391 -2.047 1 77.31 43 ILE B O 1
ATOM 1702 N N . SER B 1 44 ? -11.984 6.266 -1.329 1 71.5 44 SER B N 1
ATOM 1703 C CA . SER B 1 44 ? -13.43 6.148 -1.472 1 71.5 44 SER B CA 1
ATOM 1704 C C . SER B 1 44 ? -14.156 7.059 -0.489 1 71.5 44 SER B C 1
ATOM 1706 O O . SER B 1 44 ? -15.203 7.621 -0.814 1 71.5 44 SER B O 1
ATOM 1708 N N . GLU B 1 45 ? -13.602 7.184 0.683 1 68.75 45 GLU B N 1
ATOM 1709 C CA . GLU B 1 45 ? -14.203 8.039 1.703 1 68.75 45 GLU B CA 1
ATOM 1710 C C . GLU B 1 45 ? -14.078 9.516 1.327 1 68.75 45 GLU B C 1
ATOM 1712 O O . GLU B 1 45 ? -14.992 10.305 1.573 1 68.75 45 GLU B O 1
ATOM 1717 N N . HIS B 1 46 ? -12.961 9.836 0.82 1 64.25 46 HIS B N 1
ATOM 1718 C CA . HIS B 1 46 ? -12.727 11.227 0.444 1 64.25 46 HIS B CA 1
ATOM 1719 C C . HIS B 1 46 ? -13.648 11.648 -0.691 1 64.25 46 HIS B C 1
ATOM 1721 O O . HIS B 1 46 ? -14.016 12.828 -0.795 1 64.25 46 HIS B O 1
ATOM 1727 N N . ASN B 1 47 ? -13.953 10.68 -1.514 1 55.66 47 ASN B N 1
ATOM 1728 C CA . ASN B 1 47 ? -14.836 11.039 -2.615 1 55.66 47 ASN B CA 1
ATOM 1729 C C . ASN B 1 47 ? -16.266 11.258 -2.133 1 55.66 47 ASN B C 1
ATOM 1731 O O . ASN B 1 47 ? -17.125 11.703 -2.9 1 55.66 47 ASN B O 1
ATOM 1735 N N . LYS B 1 48 ? -16.359 11.281 -0.897 1 53.66 48 LYS B N 1
ATOM 1736 C CA . LYS B 1 48 ? -17.562 11.68 -0.182 1 53.66 48 LYS B CA 1
ATOM 1737 C C . LYS B 1 48 ? -18.812 11.109 -0.85 1 53.66 48 LYS B C 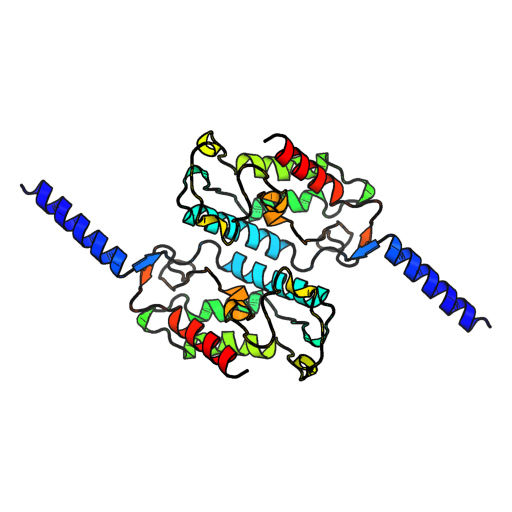1
ATOM 1739 O O . LYS B 1 48 ? -19.859 11.766 -0.898 1 53.66 48 LYS B O 1
ATOM 1744 N N . LEU B 1 49 ? -18.656 10.109 -1.658 1 55.16 49 LEU B N 1
ATOM 1745 C CA . LEU B 1 49 ? -19.859 9.492 -2.182 1 55.16 49 LEU B CA 1
ATOM 1746 C C . LEU B 1 49 ? -20.219 8.234 -1.389 1 55.16 49 LEU B C 1
ATOM 1748 O O . LEU B 1 49 ? -19.453 7.262 -1.387 1 55.16 49 LEU B O 1
ATOM 1752 N N . PRO B 1 50 ? -21.219 8.469 -0.432 1 56.22 50 PRO B N 1
ATOM 1753 C CA . PRO B 1 50 ? -21.641 7.352 0.417 1 56.22 50 PRO B CA 1
ATOM 1754 C C . PRO B 1 50 ? -21.781 6.043 -0.357 1 56.22 50 PRO B C 1
ATOM 1756 O O . PRO B 1 50 ? -21.516 4.969 0.187 1 56.22 50 PRO B O 1
ATOM 1759 N N . GLU B 1 51 ? -22.078 6.223 -1.622 1 53.75 51 GLU B N 1
ATOM 1760 C CA . GLU B 1 51 ? -22.328 5.047 -2.449 1 53.75 51 GLU B CA 1
ATOM 1761 C C . GLU B 1 51 ? -21.016 4.324 -2.777 1 53.75 51 GLU B C 1
ATOM 1763 O O . GLU B 1 51 ? -21.031 3.129 -3.086 1 53.75 51 GLU B O 1
ATOM 1768 N N . LEU B 1 52 ? -19.969 5.031 -2.541 1 55.47 52 LEU B N 1
ATOM 1769 C CA . LEU B 1 52 ? -18.688 4.438 -2.938 1 55.47 52 LEU B CA 1
ATOM 1770 C C . LEU B 1 52 ? -17.875 4.023 -1.714 1 55.47 52 LEU B C 1
ATOM 1772 O O . LEU B 1 52 ? -16.766 3.52 -1.847 1 55.47 52 LEU B O 1
ATOM 1776 N N . LYS B 1 53 ? -18.578 4.273 -0.557 1 65.06 53 LYS B N 1
ATOM 1777 C CA . LYS B 1 53 ? -17.875 3.924 0.668 1 65.06 53 LYS B CA 1
ATOM 1778 C C . LYS B 1 53 ? -17.75 2.41 0.823 1 65.06 53 LYS B C 1
ATOM 1780 O O . LYS B 1 53 ? -18.75 1.689 0.69 1 65.06 53 LYS B O 1
ATOM 1785 N N . VAL B 1 54 ? -16.641 1.921 0.77 1 69.56 54 VAL B N 1
ATOM 1786 C CA . VAL B 1 54 ? -16.328 0.513 0.997 1 69.56 54 VAL B CA 1
ATOM 1787 C C . VAL B 1 54 ? -15.742 0.331 2.395 1 69.56 54 VAL B C 1
ATOM 1789 O O . VAL B 1 54 ? -14.867 1.09 2.811 1 69.56 54 VAL B O 1
ATOM 1792 N N . ASN B 1 55 ? -16.484 -0.412 3.24 1 78 55 ASN B N 1
ATOM 1793 C CA . ASN B 1 55 ? -15.953 -0.787 4.547 1 78 55 ASN B CA 1
ATOM 1794 C C . ASN B 1 55 ? -15.484 -2.24 4.566 1 78 55 ASN B C 1
ATOM 1796 O O . ASN B 1 55 ? -16.266 -3.143 4.887 1 78 55 ASN B O 1
ATOM 1800 N N . ILE B 1 56 ? -14.32 -2.428 4.164 1 88.06 56 ILE B N 1
ATOM 1801 C CA . ILE B 1 56 ? -13.727 -3.758 4.059 1 88.06 56 ILE B CA 1
ATOM 1802 C C . ILE B 1 56 ? -12.75 -3.98 5.211 1 88.06 56 ILE B C 1
ATOM 1804 O O . ILE B 1 56 ? -11.969 -3.09 5.547 1 88.06 56 ILE B O 1
ATOM 1808 N N . ASN B 1 57 ? -12.93 -5.117 5.934 1 94 57 ASN B N 1
ATOM 1809 C CA . ASN B 1 57 ? -11.844 -5.543 6.805 1 94 57 ASN B CA 1
ATOM 1810 C C . ASN B 1 57 ? -10.648 -6.043 6 1 94 57 ASN B C 1
ATOM 1812 O O . ASN B 1 57 ? -10.664 -7.164 5.488 1 94 57 ASN B O 1
ATOM 1816 N N . CYS B 1 58 ? -9.609 -5.27 5.914 1 96.44 58 CYS B N 1
ATOM 1817 C CA . CYS B 1 58 ? -8.5 -5.504 4.996 1 96.44 58 CYS B CA 1
ATOM 1818 C C . CYS B 1 58 ? -7.703 -6.738 5.398 1 96.44 58 CYS B C 1
ATOM 1820 O O . CYS B 1 58 ? -7.219 -7.477 4.539 1 96.44 58 CYS B O 1
ATOM 1822 N N . THR B 1 59 ? -7.605 -7.047 6.715 1 97.56 59 THR B N 1
ATOM 1823 C CA . THR B 1 59 ? -6.895 -8.227 7.191 1 97.56 59 THR B CA 1
ATOM 1824 C C . THR B 1 59 ? -7.668 -9.5 6.855 1 97.56 59 THR B C 1
ATOM 1826 O O . THR B 1 59 ? -7.078 -10.484 6.406 1 97.56 59 THR B O 1
ATOM 1829 N N . LYS B 1 60 ? -8.938 -9.438 7.023 1 97.25 60 LYS B N 1
ATOM 1830 C CA . LYS B 1 60 ? -9.758 -10.602 6.695 1 97.25 60 LYS B CA 1
ATOM 1831 C C . LYS B 1 60 ? -9.781 -10.852 5.191 1 97.25 60 LYS B C 1
ATOM 1833 O O . LYS B 1 60 ? -9.766 -12 4.746 1 97.25 60 LYS B O 1
ATOM 1838 N N . LEU B 1 61 ? -9.828 -9.75 4.426 1 97.25 61 LEU B N 1
ATOM 1839 C CA . LEU B 1 61 ? -9.812 -9.891 2.973 1 97.25 61 LEU B CA 1
ATOM 1840 C C . LEU B 1 61 ? -8.508 -10.508 2.5 1 97.25 61 LEU B C 1
ATOM 1842 O O . LEU B 1 61 ? -8.5 -11.375 1.621 1 97.25 61 LEU B O 1
ATOM 1846 N N . TRP B 1 62 ? -7.402 -10.133 3.072 1 98.25 62 TRP B N 1
ATOM 1847 C CA . TRP B 1 62 ? -6.113 -10.742 2.766 1 98.25 62 TRP B CA 1
ATOM 1848 C C . TRP B 1 62 ? -6.129 -12.234 3.074 1 98.25 62 TRP B C 1
ATOM 1850 O O . TRP B 1 62 ? -5.637 -13.039 2.281 1 98.25 62 TRP B O 1
ATOM 1860 N N . LEU B 1 63 ? -6.648 -12.562 4.234 1 98.38 63 LEU B N 1
ATOM 1861 C CA . LEU B 1 63 ? -6.652 -13.969 4.633 1 98.38 63 LEU B CA 1
ATOM 1862 C C . LEU B 1 63 ? -7.457 -14.805 3.646 1 98.38 63 LEU B C 1
ATOM 1864 O O . LEU B 1 63 ? -7.059 -15.93 3.311 1 98.38 63 LEU B O 1
ATOM 1868 N N . ALA B 1 64 ? -8.578 -14.25 3.209 1 98.19 64 ALA B N 1
ATOM 1869 C CA . ALA B 1 64 ? -9.367 -14.953 2.203 1 98.19 64 ALA B CA 1
ATOM 1870 C C . ALA B 1 64 ? -8.578 -15.125 0.907 1 98.19 64 ALA B C 1
ATOM 1872 O O . ALA B 1 64 ? -8.633 -16.188 0.28 1 98.19 64 ALA B O 1
ATOM 1873 N N . PHE B 1 65 ? -7.848 -14.117 0.452 1 98.62 65 PHE B N 1
ATOM 1874 C CA . PHE B 1 65 ? -7.004 -14.164 -0.736 1 98.62 65 PHE B CA 1
ATOM 1875 C C . PHE B 1 65 ? -5.867 -15.156 -0.553 1 98.62 65 PHE B C 1
ATOM 1877 O O . PHE B 1 65 ? -5.645 -16.016 -1.408 1 98.62 65 PHE B O 1
ATOM 1884 N N . TYR B 1 66 ? -5.211 -15.07 0.56 1 98.56 66 TYR B N 1
ATOM 1885 C CA . TYR B 1 66 ? -4.07 -15.898 0.931 1 98.56 66 TYR B CA 1
ATOM 1886 C C . TYR B 1 66 ? -4.449 -17.375 0.941 1 98.56 66 TYR B C 1
ATOM 1888 O O . TYR B 1 66 ? -3.705 -18.219 0.438 1 98.56 66 TYR B O 1
ATOM 1896 N N . ASP B 1 67 ? -5.602 -17.672 1.464 1 98.25 67 ASP B N 1
ATOM 1897 C CA . ASP B 1 67 ? -6.062 -19.062 1.606 1 98.25 67 ASP B CA 1
ATOM 1898 C C . ASP B 1 67 ? -6.383 -19.672 0.245 1 98.25 67 ASP B C 1
ATOM 1900 O O . ASP B 1 67 ? -6.523 -20.891 0.127 1 98.25 67 ASP B O 1
ATOM 1904 N N . SER B 1 68 ? -6.473 -18.844 -0.742 1 98.38 68 SER B N 1
ATOM 1905 C CA . SER B 1 68 ? -6.855 -19.328 -2.064 1 98.38 68 SER B CA 1
ATOM 1906 C C . SER B 1 68 ? -5.707 -20.062 -2.738 1 98.38 68 SER B C 1
ATOM 1908 O O . SER B 1 68 ? -5.93 -20.922 -3.604 1 98.38 68 SER B O 1
ATOM 1910 N N . PHE B 1 69 ? -4.473 -19.781 -2.301 1 98.38 69 PHE B N 1
ATOM 1911 C CA . PHE B 1 69 ? -3.381 -20.359 -3.07 1 98.38 69 PHE B CA 1
ATOM 1912 C C . PHE B 1 69 ? -2.26 -20.828 -2.15 1 98.38 69 PHE B C 1
ATOM 1914 O O . PHE B 1 69 ? -1.438 -21.656 -2.541 1 98.38 69 PHE B O 1
ATOM 1921 N N . ALA B 1 70 ? -2.176 -20.281 -0.955 1 98.31 70 ALA B N 1
ATOM 1922 C CA . ALA B 1 70 ? -1.065 -20.594 -0.061 1 98.31 70 ALA B CA 1
ATOM 1923 C C . ALA B 1 70 ? -1.107 -22.062 0.362 1 98.31 70 ALA B C 1
ATOM 1925 O O . ALA B 1 70 ? -2.186 -22.625 0.582 1 98.31 70 ALA B O 1
ATOM 1926 N N . PHE B 1 71 ? 0.064 -22.688 0.482 1 97.62 71 PHE B N 1
ATOM 1927 C CA . PHE B 1 71 ? 0.268 -24.047 0.931 1 97.62 71 PHE B CA 1
ATOM 1928 C C . PHE B 1 71 ? -0.402 -25.047 -0.02 1 97.62 71 PHE B C 1
ATOM 1930 O O . PHE B 1 71 ? -0.599 -26.203 0.325 1 97.62 71 PHE B O 1
ATOM 1937 N N . LYS B 1 72 ? -0.808 -24.609 -1.202 1 96.75 72 LYS B N 1
ATOM 1938 C CA . LYS B 1 72 ? -1.476 -25.5 -2.156 1 96.75 72 LYS B CA 1
ATOM 1939 C C . LYS B 1 72 ? -0.565 -25.812 -3.336 1 96.75 72 LYS B C 1
ATOM 1941 O O . LYS B 1 72 ? 0.29 -25.016 -3.707 1 96.75 72 LYS B O 1
ATOM 1946 N N . ASP B 1 73 ? -0.77 -27.016 -3.822 1 95.62 73 ASP B N 1
ATOM 1947 C CA . ASP B 1 73 ? -0.182 -27.359 -5.113 1 95.62 73 ASP B CA 1
ATOM 1948 C C . ASP B 1 73 ? -0.763 -26.5 -6.23 1 95.62 73 ASP B C 1
ATOM 1950 O O . ASP B 1 73 ? -1.971 -26.516 -6.473 1 95.62 73 ASP B O 1
ATOM 1954 N N . PRO B 1 74 ? 0.164 -25.703 -6.836 1 97.06 74 PRO B N 1
ATOM 1955 C CA . PRO B 1 74 ? -0.344 -24.75 -7.828 1 97.06 74 PRO B CA 1
ATOM 1956 C C . PRO B 1 74 ? -1.191 -25.422 -8.906 1 97.06 74 PRO B C 1
ATOM 1958 O O . PRO B 1 74 ? -2.088 -24.797 -9.469 1 97.06 74 PRO B O 1
ATOM 1961 N N . CYS B 1 75 ? -0.97 -26.641 -9.211 1 96.88 75 CYS B N 1
ATOM 1962 C CA . CYS B 1 75 ? -1.685 -27.312 -10.297 1 96.88 75 CYS B CA 1
ATOM 1963 C C . CYS B 1 75 ? -3.098 -27.688 -9.859 1 96.88 75 CYS B C 1
ATOM 1965 O O . CYS B 1 75 ? -3.926 -28.062 -10.695 1 96.88 75 CYS B O 1
ATOM 1967 N N . THR B 1 76 ? -3.398 -27.453 -8.609 1 97.44 76 THR B N 1
ATOM 1968 C CA . THR B 1 76 ? -4.711 -27.859 -8.109 1 97.44 76 THR B CA 1
ATOM 1969 C C . THR B 1 76 ? -5.562 -26.625 -7.809 1 97.44 76 THR B C 1
ATOM 1971 O O . THR B 1 76 ? -6.734 -26.75 -7.441 1 97.44 76 THR B O 1
ATOM 1974 N N . VAL B 1 77 ? -5.023 -25.484 -7.926 1 98.19 77 VAL B N 1
ATOM 1975 C CA . VAL B 1 77 ? -5.73 -24.25 -7.609 1 98.19 77 VAL B CA 1
ATOM 1976 C C . VAL B 1 77 ? -6.617 -23.844 -8.789 1 98.19 77 VAL B C 1
ATOM 1978 O O . VAL B 1 77 ? -6.141 -23.719 -9.922 1 98.19 77 VAL B O 1
ATOM 1981 N N . GLY B 1 78 ? -7.898 -23.703 -8.539 1 97.56 78 GLY B N 1
ATOM 1982 C CA . GLY B 1 78 ? -8.852 -23.297 -9.562 1 97.56 78 GLY B CA 1
ATOM 1983 C C . GLY B 1 78 ? -9.742 -22.141 -9.125 1 97.56 78 GLY B C 1
ATOM 1984 O O . GLY B 1 78 ? -9.477 -21.5 -8.102 1 97.56 78 GLY B O 1
ATOM 1985 N N . VAL B 1 79 ? -10.734 -21.859 -9.891 1 96.56 79 VAL B N 1
ATOM 1986 C CA . VAL B 1 79 ? -11.648 -20.734 -9.656 1 96.56 79 VAL B CA 1
ATOM 1987 C C . VAL B 1 79 ? -12.352 -20.922 -8.312 1 96.56 79 VAL B C 1
ATOM 1989 O O . VAL B 1 79 ? -12.57 -19.953 -7.586 1 96.56 79 VAL B O 1
ATOM 1992 N N . ASP B 1 80 ? -12.625 -22.156 -7.934 1 97.38 80 ASP B N 1
ATOM 1993 C CA . ASP B 1 80 ? -13.344 -22.453 -6.699 1 97.38 80 ASP B CA 1
ATOM 1994 C C . ASP B 1 80 ? -12.516 -22.062 -5.477 1 97.38 80 ASP B C 1
ATOM 1996 O O . ASP B 1 80 ? -13.07 -21.703 -4.434 1 97.38 80 ASP B O 1
ATOM 2000 N N . ASP B 1 81 ? -11.281 -22.109 -5.621 1 98.25 81 ASP B N 1
ATOM 2001 C CA . ASP B 1 81 ? -10.391 -21.75 -4.516 1 98.25 81 ASP B CA 1
ATOM 2002 C C . ASP B 1 81 ? -10.469 -20.266 -4.199 1 98.25 81 ASP B C 1
ATOM 2004 O O . ASP B 1 81 ? -10.227 -19.844 -3.066 1 98.25 81 ASP B O 1
ATOM 2008 N N . TYR B 1 82 ? -10.883 -19.422 -5.176 1 97.75 82 TYR B N 1
ATOM 2009 C CA . TYR B 1 82 ? -10.914 -17.969 -5.008 1 97.75 82 TYR B CA 1
ATOM 2010 C C . TYR B 1 82 ? -12.32 -17.484 -4.68 1 97.75 82 TYR B C 1
ATOM 2012 O O . TYR B 1 82 ? -12.555 -16.281 -4.559 1 97.75 82 TYR B O 1
ATOM 2020 N N . LYS B 1 83 ? -13.273 -18.312 -4.488 1 96 83 LYS B N 1
ATOM 2021 C CA . LYS B 1 83 ? -14.672 -17.938 -4.34 1 96 83 LYS B CA 1
ATOM 2022 C C . LYS B 1 83 ? -14.883 -17.094 -3.086 1 96 83 LYS B C 1
ATOM 2024 O O . LYS B 1 83 ? -15.586 -16.078 -3.125 1 96 83 LYS B O 1
ATOM 2029 N N . THR B 1 84 ? -14.375 -17.516 -1.971 1 96.88 84 THR B N 1
ATOM 2030 C CA . THR B 1 84 ? -14.539 -16.781 -0.725 1 96.88 84 THR B CA 1
ATOM 2031 C C . THR B 1 84 ? -13.984 -15.359 -0.859 1 96.88 84 THR B C 1
ATOM 2033 O O . THR B 1 84 ? -14.617 -14.398 -0.417 1 96.88 84 THR B O 1
ATOM 2036 N N . PHE B 1 85 ? -12.812 -15.211 -1.479 1 97.19 85 PHE B N 1
ATOM 2037 C CA . PHE B 1 85 ? -12.172 -13.922 -1.698 1 97.19 85 PHE B CA 1
ATOM 2038 C C . PHE B 1 85 ? -13.062 -13.016 -2.541 1 97.19 85 PHE B C 1
ATOM 2040 O O . PHE B 1 85 ? -13.352 -11.883 -2.152 1 97.19 85 PHE B O 1
ATOM 2047 N N . PHE B 1 86 ? -13.617 -13.492 -3.613 1 92.94 86 PHE B N 1
ATOM 2048 C CA . PHE B 1 86 ? -14.406 -12.672 -4.523 1 92.94 86 PHE B CA 1
ATOM 2049 C C . PHE B 1 86 ? -15.789 -12.406 -3.941 1 92.94 86 PHE B C 1
ATOM 2051 O O . PHE B 1 86 ? -16.375 -11.344 -4.18 1 92.94 86 PHE B O 1
ATOM 2058 N N . ASP B 1 87 ? -16.297 -13.305 -3.174 1 91.44 87 ASP B N 1
ATOM 2059 C CA . ASP B 1 87 ? -17.547 -13.047 -2.475 1 91.44 87 ASP B CA 1
ATOM 2060 C C . ASP B 1 87 ? -17.406 -11.867 -1.513 1 91.44 87 ASP B C 1
ATOM 2062 O O . ASP B 1 87 ? -18.312 -11.031 -1.411 1 91.44 87 ASP B O 1
ATOM 2066 N N . MET B 1 88 ? -16.297 -11.859 -0.878 1 92.25 88 MET B N 1
ATOM 2067 C CA . MET B 1 88 ? -16.062 -10.758 0.051 1 92.25 88 MET B CA 1
ATOM 2068 C C . MET B 1 88 ? -15.93 -9.43 -0.696 1 92.25 88 MET B C 1
ATOM 2070 O O . MET B 1 88 ? -16.406 -8.398 -0.222 1 92.25 88 MET B O 1
ATOM 2074 N N . LEU B 1 89 ? -15.312 -9.461 -1.851 1 88.5 89 LEU B N 1
ATOM 2075 C CA . LEU B 1 89 ? -15.172 -8.258 -2.664 1 88.5 89 LEU B CA 1
ATOM 2076 C C . LEU B 1 89 ? -16.531 -7.758 -3.129 1 88.5 89 LEU B C 1
ATOM 2078 O O . LEU B 1 89 ? -16.766 -6.547 -3.178 1 88.5 89 LEU B O 1
ATOM 2082 N N . HIS B 1 90 ? -17.375 -8.57 -3.428 1 80.5 90 HIS B N 1
ATOM 2083 C CA . HIS B 1 90 ? -18.703 -8.219 -3.922 1 80.5 90 HIS B CA 1
ATOM 2084 C C . HIS B 1 90 ? -19.578 -7.66 -2.805 1 80.5 90 HIS B C 1
ATOM 2086 O O . HIS B 1 90 ? -20.359 -6.727 -3.025 1 80.5 90 HIS B O 1
ATOM 2092 N N . THR B 1 91 ? -19.422 -8.094 -1.673 1 74.19 91 THR B N 1
ATOM 2093 C CA . THR B 1 91 ? -20.266 -7.668 -0.558 1 74.19 91 THR B CA 1
ATOM 2094 C C . THR B 1 91 ? -19.797 -6.312 -0.029 1 74.19 91 THR B C 1
ATOM 2096 O O . THR B 1 91 ? -20.594 -5.562 0.543 1 74.19 91 THR B O 1
ATOM 2099 N N . SER B 1 92 ? -18.594 -6.035 -0.237 1 69.88 92 SER B N 1
ATOM 2100 C CA . SER B 1 92 ? -18.047 -4.777 0.271 1 69.88 92 SER B CA 1
ATOM 2101 C C . SER B 1 92 ? -18.5 -3.598 -0.589 1 69.88 92 SER B C 1
ATOM 2103 O O . SER B 1 92 ? -18.469 -2.451 -0.137 1 69.88 92 SER B O 1
ATOM 2105 N N . ARG B 1 93 ? -18.734 -3.799 -1.82 1 58.94 93 ARG B N 1
ATOM 2106 C CA . ARG B 1 93 ? -19.172 -2.727 -2.709 1 58.94 93 ARG B CA 1
ATOM 2107 C C . ARG B 1 93 ? -20.656 -2.459 -2.559 1 58.94 93 ARG B C 1
ATOM 2109 O O . ARG B 1 93 ? -21.469 -3.379 -2.658 1 58.94 93 ARG B O 1
ATOM 2116 N N . LYS B 1 94 ? -21.016 -1.455 -1.718 1 50.59 94 LYS B N 1
ATOM 2117 C CA . LYS B 1 94 ? -22.422 -1.074 -1.746 1 50.59 94 LYS B CA 1
ATOM 2118 C C . LYS B 1 94 ? -22.844 -0.627 -3.143 1 50.59 94 LYS B C 1
ATOM 2120 O O . LYS B 1 94 ? -22.578 0.507 -3.545 1 50.59 94 LYS B O 1
ATOM 2125 N N . ILE B 1 95 ? -22.438 -1.177 -4.125 1 44.25 95 ILE B N 1
ATOM 2126 C CA . ILE B 1 95 ? -22.906 -0.573 -5.371 1 44.25 95 ILE B CA 1
ATOM 2127 C C . ILE B 1 95 ? -24.422 -0.437 -5.344 1 44.25 95 ILE B C 1
ATOM 2129 O O . ILE B 1 95 ? -25.141 -1.437 -5.395 1 44.25 95 ILE B O 1
ATOM 2133 N N . LYS B 1 96 ? -25.109 0.294 -4.477 1 38 96 LYS B N 1
ATOM 2134 C CA . LYS B 1 96 ? -26.438 0.71 -4.895 1 38 96 LYS B CA 1
ATOM 2135 C C . LYS B 1 96 ? -26.422 1.286 -6.305 1 38 96 LYS B C 1
ATOM 2137 O O . LYS B 1 96 ? -25.375 1.743 -6.781 1 38 96 LYS B O 1
ATOM 2142 N N . ASN B 1 97 ? -27.688 1.323 -7.109 1 33.66 97 ASN B N 1
ATOM 2143 C CA . ASN B 1 97 ? -28.078 1.931 -8.375 1 33.66 97 ASN B CA 1
ATOM 2144 C C . ASN B 1 97 ? -27.328 3.238 -8.625 1 33.66 97 ASN B C 1
ATOM 2146 O O . ASN B 1 97 ? -27.672 3.99 -9.539 1 33.66 97 ASN B O 1
ATOM 2150 N N . ALA B 1 98 ? -26.844 3.871 -7.742 1 31.05 98 ALA B N 1
ATOM 2151 C CA . ALA B 1 98 ? -26.438 5.266 -7.875 1 31.05 98 ALA B CA 1
ATOM 2152 C C . ALA B 1 98 ? -25.25 5.395 -8.82 1 31.05 98 ALA B C 1
ATOM 2154 O O . ALA B 1 98 ? -24.672 6.477 -8.953 1 31.05 98 ALA B O 1
ATOM 2155 N N . LEU B 1 99 ? -24.734 4.367 -9.453 1 32.25 99 LEU B N 1
ATOM 2156 C CA . LEU B 1 99 ? -23.75 4.645 -10.492 1 32.25 99 LEU B CA 1
ATOM 2157 C C . LEU B 1 99 ? -24.344 5.547 -11.578 1 32.25 99 LEU B C 1
ATOM 2159 O O . LEU B 1 99 ? -23.641 5.91 -12.531 1 32.25 99 LEU B O 1
ATOM 2163 N N . PHE B 1 100 ? -25.672 5.539 -11.891 1 30.95 100 PHE B N 1
ATOM 2164 C CA . PHE B 1 100 ? -26.109 6.301 -13.055 1 30.95 100 PHE B CA 1
ATOM 2165 C C . PHE B 1 100 ? -25.719 7.766 -12.922 1 30.95 100 PHE B C 1
ATOM 2167 O O . PHE B 1 100 ? -25.578 8.469 -13.922 1 30.95 100 PHE B O 1
ATOM 2174 N N . TRP B 1 101 ? -26.203 8.523 -11.969 1 27.5 101 TRP B N 1
ATOM 2175 C CA . TRP B 1 101 ? -26.172 9.969 -12.172 1 27.5 101 TRP B CA 1
ATOM 2176 C C . TRP B 1 101 ? -24.766 10.523 -11.977 1 27.5 101 TRP B C 1
ATOM 2178 O O . TRP B 1 101 ? -24.562 11.734 -12.016 1 27.5 101 TRP B O 1
ATOM 2188 N N . SER B 1 102 ? -23.953 10.062 -10.977 1 27.92 102 SER B N 1
ATOM 2189 C CA . SER B 1 102 ? -23.078 11.133 -10.531 1 27.92 102 SER B CA 1
ATOM 2190 C C . SER B 1 102 ? -22.078 11.531 -11.625 1 27.92 102 SER B C 1
ATOM 2192 O O . SER B 1 102 ? -21.641 10.68 -12.398 1 27.92 102 SER B O 1
ATOM 2194 N N . GLY B 1 103 ? -22.062 12.758 -12.344 1 28.14 103 GLY B N 1
ATOM 2195 C CA . GLY B 1 103 ? -21.25 13.773 -13 1 28.14 103 GLY B CA 1
ATOM 2196 C C . GLY B 1 103 ? -19.812 13.781 -12.539 1 28.14 103 GLY B C 1
ATOM 2197 O O . GLY B 1 103 ? -19.062 14.734 -12.797 1 28.14 103 GLY B O 1
ATOM 2198 N N . LEU B 1 104 ? -19.641 13.141 -11.445 1 26.84 104 LEU B N 1
ATOM 2199 C CA . LEU B 1 104 ? -18.391 13.469 -10.773 1 26.84 104 LEU B CA 1
ATOM 2200 C C . LEU B 1 104 ? -17.188 13.195 -11.68 1 26.84 104 LEU B C 1
ATOM 2202 O O . LEU B 1 104 ? -16.844 12.039 -11.922 1 26.84 104 LEU B O 1
ATOM 2206 N N . HIS B 1 105 ? -16.984 13.891 -12.859 1 29.05 105 HIS B N 1
ATOM 2207 C CA . HIS B 1 105 ? -15.922 14.211 -13.805 1 29.05 105 HIS B CA 1
ATOM 2208 C C . HIS B 1 105 ? -14.57 14.281 -13.102 1 29.05 105 HIS B C 1
ATOM 2210 O O . HIS B 1 105 ? -13.562 13.836 -13.656 1 29.05 105 HIS B O 1
ATOM 2216 N N . ASP B 1 106 ? -14.414 15.148 -12.109 1 28.12 106 ASP B N 1
ATOM 2217 C CA . ASP B 1 106 ? -13.141 15.703 -11.656 1 28.12 106 ASP B CA 1
ATOM 2218 C C . ASP B 1 106 ? -12.359 14.68 -10.836 1 28.12 106 ASP B C 1
ATOM 2220 O O . ASP B 1 106 ? -11.242 14.953 -10.391 1 28.12 106 ASP B O 1
ATOM 2224 N N . LEU B 1 107 ? -13.016 13.883 -10.141 1 28.16 107 LEU B N 1
ATOM 2225 C CA . LEU B 1 107 ? -12.156 13.094 -9.266 1 28.16 107 LEU B CA 1
ATOM 2226 C C . LEU B 1 107 ? -11.367 12.062 -10.062 1 28.16 107 LEU B C 1
ATOM 2228 O O . LEU B 1 107 ? -10.734 11.18 -9.492 1 28.16 107 LEU B O 1
ATOM 2232 N N . VAL B 1 108 ? -11.383 11.875 -11.359 1 32.97 108 VAL B N 1
ATOM 2233 C CA . VAL B 1 108 ? -10.695 11.055 -12.344 1 32.97 108 VAL B CA 1
ATOM 2234 C C . VAL B 1 108 ? -9.188 11.188 -12.164 1 32.97 108 VAL B C 1
ATOM 2236 O O . VAL B 1 108 ? -8.406 10.703 -12.992 1 32.97 108 VAL B O 1
ATOM 2239 N N . THR B 1 109 ? -8.742 12.195 -11.539 1 33.75 109 THR B N 1
ATOM 2240 C CA . THR B 1 109 ? -7.297 12.305 -11.695 1 33.75 109 THR B CA 1
ATOM 2241 C C . THR B 1 109 ? -6.609 10.992 -11.336 1 33.75 109 THR B C 1
ATOM 2243 O O . THR B 1 109 ? -5.746 10.516 -12.078 1 33.75 109 THR B O 1
ATOM 2246 N N . ASP B 1 110 ? -6.449 10.688 -9.922 1 34.19 110 ASP B N 1
ATOM 2247 C CA . ASP B 1 110 ? -5.59 9.523 -9.711 1 34.19 110 ASP B CA 1
ATOM 2248 C C . ASP B 1 110 ? -6.273 8.242 -10.164 1 34.19 110 ASP B C 1
ATOM 2250 O O . ASP B 1 110 ? -5.609 7.301 -10.609 1 34.19 110 ASP B O 1
ATOM 2254 N N . PHE B 1 111 ? -7.539 7.953 -9.867 1 33.31 111 PHE B N 1
ATOM 2255 C CA . PHE B 1 111 ? -8.258 6.824 -10.453 1 33.31 111 PHE B CA 1
ATOM 2256 C C . PHE B 1 111 ? -8.984 7.25 -11.727 1 33.31 111 PHE B C 1
ATOM 2258 O O . PHE B 1 111 ? -10.211 7.258 -11.773 1 33.31 111 PHE B O 1
ATOM 2265 N N . THR B 1 112 ? -8.859 8.453 -12.227 1 36.34 112 THR B N 1
ATOM 2266 C CA . THR B 1 112 ? -9.602 9.055 -13.328 1 36.34 112 THR B CA 1
ATOM 2267 C C . THR B 1 112 ? -9.812 8.047 -14.453 1 36.34 112 THR B C 1
ATOM 2269 O O . THR B 1 112 ? -10.555 8.312 -15.398 1 36.34 112 THR B O 1
ATOM 2272 N N . PHE B 1 113 ? -8.984 7.004 -14.68 1 32.81 113 PHE B N 1
ATOM 2273 C CA . PHE B 1 113 ? -9.289 6.406 -15.977 1 32.81 113 PHE B CA 1
ATOM 2274 C C . PHE B 1 113 ? -10.656 5.738 -15.953 1 32.81 113 PHE B C 1
ATOM 2276 O O . PHE B 1 113 ? -11.031 5.059 -16.906 1 32.81 113 PHE B O 1
ATOM 2283 N N . ILE B 1 114 ? -11.266 5.719 -14.883 1 32.25 114 ILE B N 1
ATOM 2284 C CA . ILE B 1 114 ? -12.469 4.914 -15.094 1 32.25 114 ILE B CA 1
ATOM 2285 C C . ILE B 1 114 ? -13.516 5.734 -15.844 1 32.25 114 ILE B C 1
ATOM 2287 O O . ILE B 1 114 ? -14.039 6.715 -15.312 1 32.25 114 ILE B O 1
ATOM 2291 N N . ASN B 1 115 ? -13.344 6.082 -16.984 1 31.2 115 ASN B N 1
ATOM 2292 C CA . ASN B 1 115 ? -14.562 6.371 -17.734 1 31.2 115 ASN B CA 1
ATOM 2293 C C . ASN B 1 115 ? -15.617 5.281 -17.547 1 31.2 115 ASN B C 1
ATOM 2295 O O . ASN B 1 115 ? -15.289 4.094 -17.516 1 31.2 115 ASN B O 1
ATOM 2299 N N . ASP B 1 116 ? -16.781 5.566 -16.969 1 37.03 116 ASP B N 1
ATOM 2300 C CA . ASP B 1 116 ? -17.953 4.703 -16.797 1 37.03 116 ASP B CA 1
ATOM 2301 C C . ASP B 1 116 ? -18.031 3.656 -17.906 1 37.03 116 ASP B C 1
ATOM 2303 O O . ASP B 1 116 ? -18.453 2.523 -17.656 1 37.03 116 ASP B O 1
ATOM 2307 N N . ASP B 1 117 ? -17.734 3.975 -19.094 1 43.75 117 ASP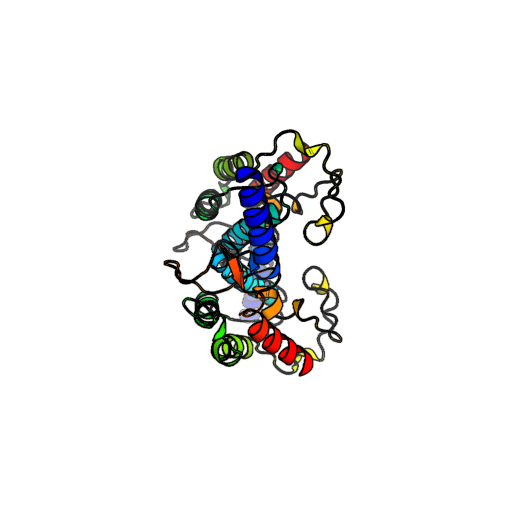 B N 1
ATOM 2308 C CA . ASP B 1 117 ? -18.109 3.09 -20.203 1 43.75 117 ASP B CA 1
ATOM 2309 C C . ASP B 1 117 ? -17.125 1.93 -20.328 1 43.75 117 ASP B C 1
ATOM 2311 O O . ASP B 1 117 ? -17.484 0.85 -20.797 1 43.75 117 ASP B O 1
ATOM 2315 N N . TYR B 1 118 ? -15.898 2.178 -19.984 1 46.12 118 TYR B N 1
ATOM 2316 C CA . TYR B 1 118 ? -14.984 1.059 -20.156 1 46.12 118 TYR B CA 1
ATOM 2317 C C . TYR B 1 118 ? -14.164 0.814 -18.906 1 46.12 118 TYR B C 1
ATOM 2319 O O . TYR B 1 118 ? -13.258 1.59 -18.578 1 46.12 118 TYR B O 1
ATOM 2327 N N . ILE B 1 119 ? -14.867 0.204 -17.859 1 50.66 119 ILE B N 1
ATOM 2328 C CA . ILE B 1 119 ? -14.086 -0.191 -16.688 1 50.66 119 ILE B CA 1
ATOM 2329 C C . ILE B 1 119 ? -13.016 -1.195 -17.109 1 50.66 119 ILE B C 1
ATOM 2331 O O . ILE B 1 119 ? -13.312 -2.213 -17.734 1 50.66 119 ILE B O 1
ATOM 2335 N N . VAL B 1 120 ? -11.688 -0.753 -17.125 1 59.44 120 VAL B N 1
ATOM 2336 C CA . VAL B 1 120 ? -10.57 -1.679 -17.297 1 59.44 120 VAL B CA 1
ATOM 2337 C C . VAL B 1 120 ? -10.344 -2.467 -16 1 59.44 120 VAL B C 1
ATOM 2339 O O . VAL B 1 120 ? -10.695 -2.004 -14.922 1 59.44 120 VAL B O 1
ATOM 2342 N N . LEU B 1 121 ? -10.148 -3.732 -16.062 1 65.25 121 LEU B N 1
ATOM 2343 C CA . LEU B 1 121 ? -9.844 -4.633 -14.953 1 65.25 121 LEU B CA 1
ATOM 2344 C C . LEU B 1 121 ? -9.039 -3.914 -13.875 1 65.25 121 LEU B C 1
ATOM 2346 O O . LEU B 1 121 ? -9.328 -4.055 -12.68 1 65.25 121 LEU B O 1
ATOM 2350 N N . GLU B 1 122 ? -8.195 -2.967 -14.234 1 63.44 122 GLU B N 1
ATOM 2351 C CA . GLU B 1 122 ? -7.297 -2.27 -13.32 1 63.44 122 GLU B CA 1
ATOM 2352 C C . GLU B 1 122 ? -8.055 -1.255 -12.469 1 63.44 122 GLU B C 1
ATOM 2354 O O . GLU B 1 122 ? -7.594 -0.881 -11.391 1 63.44 122 GLU B O 1
ATOM 2359 N N . ASP B 1 123 ? -9.227 -1.02 -12.977 1 64.38 123 ASP B N 1
ATOM 2360 C CA . ASP B 1 123 ? -10.008 -0.002 -12.281 1 64.38 123 ASP B CA 1
ATOM 2361 C C . ASP B 1 123 ? -10.938 -0.636 -11.242 1 64.38 123 ASP B C 1
ATOM 2363 O O . ASP B 1 123 ? -11.57 0.069 -10.453 1 64.38 123 ASP B O 1
ATOM 2367 N N . THR B 1 124 ? -10.93 -1.864 -11.242 1 76.69 124 THR B N 1
ATOM 2368 C CA . THR B 1 124 ? -11.734 -2.576 -10.25 1 76.69 124 THR B CA 1
ATOM 2369 C C . THR B 1 124 ? -10.984 -2.686 -8.93 1 76.69 124 THR B C 1
ATOM 2371 O O . THR B 1 124 ? -9.773 -2.471 -8.875 1 76.69 124 THR B O 1
ATOM 2374 N N . LEU B 1 125 ? -11.797 -2.93 -7.902 1 83.81 125 LEU B N 1
ATOM 2375 C CA . LEU B 1 125 ? -11.156 -3.162 -6.609 1 83.81 125 LEU B CA 1
ATOM 2376 C C . LEU B 1 125 ? -10.148 -4.305 -6.699 1 83.81 125 LEU B C 1
ATOM 2378 O O . LEU B 1 125 ? -9.047 -4.207 -6.16 1 83.81 125 LEU B O 1
ATOM 2382 N N . THR B 1 126 ? -10.555 -5.383 -7.418 1 88.44 126 THR B N 1
ATOM 2383 C CA . THR B 1 126 ? -9.648 -6.512 -7.598 1 88.44 126 THR B CA 1
ATOM 2384 C C . THR B 1 126 ? -8.352 -6.07 -8.266 1 88.44 126 THR B C 1
ATOM 2386 O O . THR B 1 126 ? -7.262 -6.426 -7.824 1 88.44 126 THR B O 1
ATOM 2389 N N . GLY B 1 127 ? -8.492 -5.375 -9.336 1 87.94 127 GLY B N 1
ATOM 2390 C CA . GLY B 1 127 ? -7.32 -4.855 -10.016 1 87.94 127 GLY B CA 1
ATOM 2391 C C . GLY B 1 127 ? -6.461 -3.973 -9.133 1 87.94 127 GLY B C 1
ATOM 2392 O O . GLY B 1 127 ? -5.23 -4.062 -9.156 1 87.94 127 GLY B O 1
ATOM 2393 N N . TYR B 1 128 ? -7.125 -3.143 -8.406 1 85.94 128 TYR B N 1
ATOM 2394 C CA . TYR B 1 128 ? -6.402 -2.242 -7.516 1 85.94 128 TYR B CA 1
ATOM 2395 C C . TYR B 1 128 ? -5.57 -3.025 -6.508 1 85.94 128 TYR B C 1
ATOM 2397 O O . TYR B 1 128 ? -4.422 -2.664 -6.227 1 85.94 128 TYR B O 1
ATOM 2405 N N . LEU B 1 129 ? -6.109 -4.078 -5.965 1 94.25 129 LEU B N 1
ATOM 2406 C CA . LEU B 1 129 ? -5.469 -4.859 -4.91 1 94.25 129 LEU B CA 1
ATOM 2407 C C . LEU B 1 129 ? -4.336 -5.711 -5.473 1 94.25 129 LEU B C 1
ATOM 2409 O O . LEU B 1 129 ? -3.309 -5.895 -4.82 1 94.25 129 LEU B O 1
ATOM 2413 N N . LEU B 1 130 ? -4.473 -6.164 -6.762 1 94.62 130 LEU B N 1
ATOM 2414 C CA . LEU B 1 130 ? -3.631 -7.289 -7.16 1 94.62 130 LEU B CA 1
ATOM 2415 C C . LEU B 1 130 ? -2.699 -6.891 -8.297 1 94.62 130 LEU B C 1
ATOM 2417 O O . LEU B 1 130 ? -1.767 -7.629 -8.625 1 94.62 130 LEU B O 1
ATOM 2421 N N . ASN B 1 131 ? -2.922 -5.742 -8.844 1 87.44 131 ASN B N 1
ATOM 2422 C CA . ASN B 1 131 ? -2.146 -5.367 -10.023 1 87.44 131 ASN B CA 1
ATOM 2423 C C . ASN B 1 131 ? -0.647 -5.395 -9.742 1 87.44 131 ASN B C 1
ATOM 2425 O O . ASN B 1 131 ? -0.199 -4.93 -8.688 1 87.44 131 ASN B O 1
ATOM 2429 N N . ASN B 1 132 ? 0.097 -5.98 -10.656 1 88.12 132 ASN B N 1
ATOM 2430 C CA . ASN B 1 132 ? 1.555 -6.031 -10.656 1 88.12 132 ASN B CA 1
ATOM 2431 C C . ASN B 1 132 ? 2.088 -6.887 -9.508 1 88.12 132 ASN B C 1
ATOM 2433 O O . ASN B 1 132 ? 3.234 -6.727 -9.086 1 88.12 132 ASN B O 1
ATOM 2437 N N . LEU B 1 133 ? 1.293 -7.707 -8.945 1 93.44 133 LEU B N 1
ATOM 2438 C CA . LEU B 1 133 ? 1.731 -8.664 -7.941 1 93.44 133 LEU B CA 1
ATOM 2439 C C . LEU B 1 133 ? 1.836 -10.07 -8.539 1 93.44 133 LEU B C 1
ATOM 2441 O O . LEU B 1 133 ? 1.051 -10.438 -9.414 1 93.44 133 LEU B O 1
ATOM 2445 N N . ASN B 1 134 ? 2.793 -10.758 -8.102 1 94.88 134 ASN B N 1
ATOM 2446 C CA . ASN B 1 134 ? 2.916 -12.188 -8.344 1 94.88 134 ASN B CA 1
ATOM 2447 C C . ASN B 1 134 ? 2.637 -13 -7.082 1 94.88 134 ASN B C 1
ATOM 2449 O O . ASN B 1 134 ? 3.061 -12.617 -5.988 1 94.88 134 ASN B O 1
ATOM 2453 N N . TRP B 1 135 ? 1.93 -14.086 -7.348 1 97.88 135 TRP B N 1
ATOM 2454 C CA . TRP B 1 135 ? 1.708 -14.906 -6.164 1 97.88 135 TRP B CA 1
ATOM 2455 C C . TRP B 1 135 ? 1.576 -16.375 -6.543 1 97.88 135 TRP B C 1
ATOM 2457 O O . TRP B 1 135 ? 1.09 -16.703 -7.625 1 97.88 135 TRP B O 1
ATOM 2467 N N . CYS B 1 136 ? 2.055 -17.25 -5.75 1 97.94 136 CYS B N 1
ATOM 2468 C CA . CYS B 1 136 ? 1.86 -18.703 -5.809 1 97.94 136 CYS B CA 1
ATOM 2469 C C . CYS B 1 136 ? 2.236 -19.359 -4.484 1 97.94 136 CYS B C 1
ATOM 2471 O O . CYS B 1 136 ? 2.977 -18.781 -3.688 1 97.94 136 CYS B O 1
ATOM 2473 N N . GLY B 1 137 ? 1.608 -20.469 -4.238 1 96.94 137 GLY B N 1
ATOM 2474 C CA . GLY B 1 137 ? 1.882 -21.203 -3.016 1 96.94 137 GLY B CA 1
ATOM 2475 C C . GLY B 1 137 ? 3.154 -22.031 -3.09 1 96.94 137 GLY B C 1
ATOM 2476 O O . GLY B 1 137 ? 3.73 -22.203 -4.168 1 96.94 137 GLY B O 1
ATOM 2477 N N . GLY B 1 138 ? 3.617 -22.391 -1.85 1 92.75 138 GLY B N 1
ATOM 2478 C CA . GLY B 1 138 ? 4.805 -23.219 -1.758 1 92.75 138 GLY B CA 1
ATOM 2479 C C . GLY B 1 138 ? 4.941 -23.922 -0.417 1 92.75 138 GLY B C 1
ATOM 2480 O O . GLY B 1 138 ? 3.961 -24.062 0.318 1 92.75 138 GLY B O 1
ATOM 2481 N N . THR B 1 139 ? 6.137 -24.438 -0.299 1 88.75 139 THR B N 1
ATOM 2482 C CA . THR B 1 139 ? 6.371 -25.281 0.877 1 88.75 139 THR B CA 1
ATOM 2483 C C . THR B 1 139 ? 7.094 -24.484 1.964 1 88.75 139 THR B C 1
ATOM 2485 O O . THR B 1 139 ? 7.371 -25.016 3.043 1 88.75 139 THR B O 1
ATOM 2488 N N . ASP B 1 140 ? 7.305 -23.203 1.719 1 89 140 ASP B N 1
ATOM 2489 C CA . ASP B 1 140 ? 7.941 -22.375 2.74 1 89 140 ASP B CA 1
ATOM 2490 C C . ASP B 1 140 ? 7.051 -22.25 3.977 1 89 140 ASP B C 1
ATOM 2492 O O . ASP B 1 140 ? 5.875 -22.609 3.939 1 89 140 ASP B O 1
ATOM 2496 N N . ALA B 1 141 ? 7.656 -21.75 5.082 1 92.38 141 ALA B N 1
ATOM 2497 C CA . ALA B 1 141 ? 6.961 -21.672 6.367 1 92.38 141 ALA B CA 1
ATOM 2498 C C . ALA B 1 141 ? 5.699 -20.828 6.254 1 92.38 141 ALA B C 1
ATOM 2500 O O . ALA B 1 141 ? 4.711 -21.062 6.949 1 92.38 141 ALA B O 1
ATOM 2501 N N . ASP B 1 142 ? 5.668 -19.859 5.352 1 94.75 142 ASP B N 1
ATOM 2502 C CA . ASP B 1 142 ? 4.508 -18.984 5.234 1 94.75 142 ASP B CA 1
ATOM 2503 C C . ASP B 1 142 ? 3.568 -19.453 4.129 1 94.75 142 ASP B C 1
ATOM 2505 O O . ASP B 1 142 ? 2.586 -18.781 3.809 1 94.75 142 ASP B O 1
ATOM 2509 N N . GLY B 1 143 ? 3.934 -20.609 3.527 1 97.31 143 GLY B N 1
ATOM 2510 C CA . GLY B 1 143 ? 3.053 -21.219 2.547 1 97.31 143 GLY B CA 1
ATOM 2511 C C . GLY B 1 143 ? 3.178 -20.609 1.165 1 97.31 143 GLY B C 1
ATOM 2512 O O . GLY B 1 143 ? 2.406 -20.938 0.262 1 97.31 143 GLY B O 1
ATOM 2513 N N . LEU B 1 144 ? 4.062 -19.609 0.953 1 97.69 144 LEU B N 1
ATOM 2514 C CA . LEU B 1 144 ? 4.297 -18.953 -0.326 1 97.69 144 LEU B CA 1
ATOM 2515 C C . LEU B 1 144 ? 5.559 -19.5 -0.992 1 97.69 144 LEU B C 1
ATOM 2517 O O . LEU B 1 144 ? 6.418 -20.078 -0.325 1 97.69 144 LEU B O 1
ATOM 2521 N N . ASN B 1 145 ? 5.66 -19.484 -2.248 1 97 145 ASN B N 1
ATOM 2522 C CA . ASN B 1 145 ? 6.906 -19.75 -2.961 1 97 145 ASN B CA 1
ATOM 2523 C C . ASN B 1 145 ? 7.57 -18.453 -3.418 1 97 145 ASN B C 1
ATOM 2525 O O . ASN B 1 145 ? 7.129 -17.828 -4.387 1 97 145 ASN B O 1
ATOM 2529 N N . SER B 1 146 ? 8.531 -18.062 -2.697 1 93.81 146 SER B N 1
ATOM 2530 C CA . SER B 1 146 ? 9.18 -16.781 -2.967 1 93.81 146 SER B CA 1
ATOM 2531 C C . SER B 1 146 ? 10.211 -16.906 -4.086 1 93.81 146 SER B C 1
ATOM 2533 O O . SER B 1 146 ? 10.695 -15.906 -4.609 1 93.81 146 SER B O 1
ATOM 2535 N N . THR B 1 147 ? 10.508 -18.141 -4.492 1 93.56 147 THR B N 1
ATOM 2536 C CA . THR B 1 147 ? 11.578 -18.375 -5.453 1 93.56 147 THR B CA 1
ATOM 2537 C C . THR B 1 147 ? 11.039 -18.344 -6.883 1 93.56 147 THR B C 1
ATOM 2539 O O . THR B 1 147 ? 11.57 -17.625 -7.738 1 93.56 147 THR B O 1
ATOM 2542 N N . SER B 1 148 ? 9.977 -19.109 -7.086 1 94.81 148 SER B N 1
ATOM 2543 C CA . SER B 1 148 ? 9.477 -19.172 -8.453 1 94.81 148 SER B CA 1
ATOM 2544 C C . SER B 1 148 ? 8.031 -19.656 -8.484 1 94.81 148 SER B C 1
ATOM 2546 O O . SER B 1 148 ? 7.574 -20.328 -7.559 1 94.81 148 SER B O 1
ATOM 2548 N N . CYS B 1 149 ? 7.359 -19.297 -9.539 1 96.19 149 CYS B N 1
ATOM 2549 C CA . CYS B 1 149 ? 6 -19.766 -9.805 1 96.19 149 CYS B CA 1
ATOM 2550 C C . CYS B 1 149 ? 5.914 -20.453 -11.164 1 96.19 149 CYS B C 1
ATOM 2552 O O . CYS B 1 149 ? 6.535 -20 -12.133 1 96.19 149 CYS B O 1
ATOM 2554 N N . SER B 1 150 ? 5.156 -21.562 -11.227 1 95.88 150 SER B N 1
ATOM 2555 C CA . SER B 1 150 ? 4.957 -22.297 -12.477 1 95.88 150 SER B CA 1
ATOM 2556 C C . SER B 1 150 ? 4.113 -21.5 -13.461 1 95.88 150 SER B C 1
ATOM 2558 O O . SER B 1 150 ? 3.064 -20.953 -13.094 1 95.88 150 SER B O 1
ATOM 2560 N N . LYS B 1 151 ? 4.535 -21.422 -14.688 1 94.25 151 LYS B N 1
ATOM 2561 C CA . LYS B 1 151 ? 3.744 -20.766 -15.719 1 94.25 151 LYS B CA 1
ATOM 2562 C C . LYS B 1 151 ? 2.6 -21.656 -16.188 1 94.25 151 LYS B C 1
ATOM 2564 O O . LYS B 1 151 ? 1.538 -21.156 -16.578 1 94.25 151 LYS B O 1
ATOM 2569 N N . THR B 1 152 ? 2.801 -22.984 -16.203 1 94.31 152 THR B N 1
ATOM 2570 C CA . THR B 1 152 ? 1.798 -23.938 -16.672 1 94.31 152 THR B CA 1
ATOM 2571 C C . THR B 1 152 ? 0.714 -24.141 -15.609 1 94.31 152 THR B C 1
ATOM 2573 O O . THR B 1 152 ? -0.46 -24.297 -15.945 1 94.31 152 THR B O 1
ATOM 2576 N N . CYS B 1 153 ? 1.077 -24.094 -14.398 1 96.62 153 CYS B N 1
ATOM 2577 C CA . CYS B 1 153 ? 0.151 -24.141 -13.273 1 96.62 153 CYS B CA 1
ATOM 2578 C C . CYS B 1 153 ? 0.087 -22.812 -12.547 1 96.62 153 CYS B C 1
ATOM 2580 O O . CYS B 1 153 ? 0.388 -22.734 -11.352 1 96.62 153 CYS B O 1
ATOM 2582 N N . ASN B 1 154 ? -0.311 -21.828 -13.281 1 95.88 154 ASN B N 1
ATOM 2583 C CA . ASN B 1 154 ? -0.331 -20.453 -12.797 1 95.88 154 ASN B CA 1
ATOM 2584 C C . ASN B 1 154 ? -1.569 -20.172 -11.953 1 95.88 154 ASN B C 1
ATOM 2586 O O . ASN B 1 154 ? -2.68 -20.078 -12.477 1 95.88 154 ASN B O 1
ATOM 2590 N N . VAL B 1 155 ? -1.373 -19.984 -10.68 1 97.81 155 VAL B N 1
ATOM 2591 C CA . VAL B 1 155 ? -2.488 -19.828 -9.75 1 97.81 155 VAL B CA 1
ATOM 2592 C C . VAL B 1 155 ? -3.15 -18.469 -9.938 1 97.81 155 VAL B C 1
ATOM 2594 O O . VAL B 1 155 ? -4.246 -18.234 -9.43 1 97.81 155 VAL B O 1
ATOM 2597 N N . MET B 1 156 ? -2.564 -17.562 -10.641 1 96.81 156 MET B N 1
ATOM 2598 C CA . MET B 1 156 ? -3.129 -16.219 -10.859 1 96.81 156 MET B CA 1
ATOM 2599 C C . MET B 1 156 ? -4.215 -16.266 -11.93 1 96.81 156 MET B C 1
ATOM 2601 O O . MET B 1 156 ? -5.109 -15.414 -11.945 1 96.81 156 MET B O 1
ATOM 2605 N N . THR B 1 157 ? -4.164 -17.234 -12.836 1 94.56 157 THR B N 1
ATOM 2606 C CA . THR B 1 157 ? -5.082 -17.312 -13.969 1 94.56 157 THR B CA 1
ATOM 2607 C C . THR B 1 157 ? -6.527 -17.406 -13.484 1 94.56 157 THR B C 1
ATOM 2609 O O . THR B 1 157 ? -7.383 -16.641 -13.922 1 94.56 157 THR B O 1
ATOM 2612 N N . PRO B 1 158 ? -6.84 -18.328 -12.578 1 96.31 158 PRO B N 1
ATOM 2613 C CA . PRO B 1 158 ? -8.227 -18.359 -12.117 1 96.31 158 PRO B CA 1
ATOM 2614 C C . PRO B 1 158 ? -8.664 -17.062 -11.438 1 96.31 158 PRO B C 1
ATOM 2616 O O . PRO B 1 158 ? -9.828 -16.672 -11.539 1 96.31 158 PRO B O 1
ATOM 2619 N N . ALA B 1 159 ? -7.855 -16.391 -10.68 1 95.19 159 ALA B N 1
ATOM 2620 C CA . ALA B 1 159 ? -8.195 -15.125 -10.047 1 95.19 159 ALA B CA 1
ATOM 2621 C C . ALA B 1 159 ? -8.547 -14.062 -11.086 1 95.19 159 ALA B C 1
ATOM 2623 O O . ALA B 1 159 ? -9.578 -13.391 -10.961 1 95.19 159 ALA B O 1
ATOM 2624 N N . TRP B 1 160 ? -7.707 -13.945 -12.125 1 92.62 160 TRP B N 1
ATOM 2625 C CA . TRP B 1 160 ? -7.922 -12.93 -13.148 1 92.62 160 TRP B CA 1
ATOM 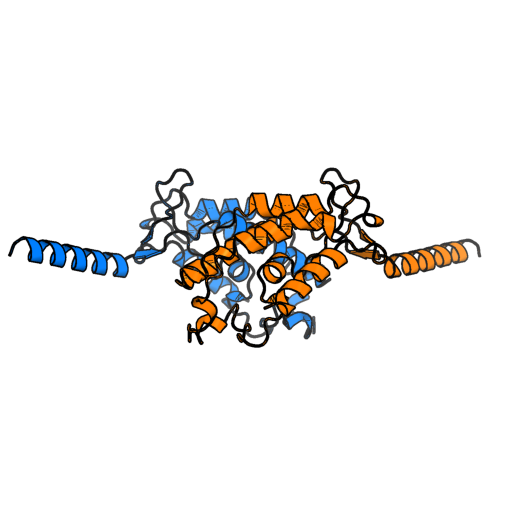2626 C C . TRP B 1 160 ? -9.109 -13.289 -14.031 1 92.62 160 TRP B C 1
ATOM 2628 O O . TRP B 1 160 ? -9.797 -12.406 -14.555 1 92.62 160 TRP B O 1
ATOM 2638 N N . THR B 1 161 ? -9.359 -14.617 -14.195 1 89.12 161 THR B N 1
ATOM 2639 C CA . THR B 1 161 ? -10.547 -15.062 -14.906 1 89.12 161 THR B CA 1
ATOM 2640 C C . THR B 1 161 ? -11.812 -14.578 -14.203 1 89.12 161 THR B C 1
ATOM 2642 O O . THR B 1 161 ? -12.719 -14.039 -14.836 1 89.12 161 THR B O 1
ATOM 2645 N N . LEU B 1 162 ? -11.82 -14.727 -12.922 1 90 162 LEU B N 1
ATOM 2646 C CA . LEU B 1 162 ? -12.961 -14.266 -12.141 1 90 162 LEU B CA 1
ATOM 2647 C C . LEU B 1 162 ? -13.078 -12.75 -12.188 1 90 162 LEU B C 1
ATOM 2649 O O . LEU B 1 162 ? -14.18 -12.203 -12.297 1 90 162 LEU B O 1
ATOM 2653 N N . ALA B 1 163 ? -12.016 -12.094 -12.094 1 86.94 163 ALA B N 1
ATOM 2654 C CA . ALA B 1 163 ? -12 -10.633 -12.102 1 86.94 163 ALA B CA 1
ATOM 2655 C C . ALA B 1 163 ? -12.531 -10.086 -13.422 1 86.94 163 ALA B C 1
ATOM 2657 O O . ALA B 1 163 ? -13.25 -9.086 -13.445 1 86.94 163 ALA B O 1
ATOM 2658 N N . SER B 1 164 ? -12.125 -10.703 -14.5 1 81.25 164 SER B N 1
ATOM 2659 C CA . SER B 1 164 ? -12.539 -10.25 -15.828 1 81.25 164 SER B CA 1
ATOM 2660 C C . SER B 1 164 ? -14.023 -10.508 -16.062 1 81.25 164 SER B C 1
ATOM 2662 O O . SER B 1 164 ? -14.688 -9.758 -16.766 1 81.25 164 SER B O 1
ATOM 2664 N N . SER B 1 165 ? -14.5 -11.516 -15.531 1 76.94 165 SER B N 1
ATOM 2665 C CA . SER B 1 165 ? -15.914 -11.836 -15.68 1 76.94 165 SER B CA 1
ATOM 2666 C C . SER B 1 165 ? -16.797 -10.82 -14.953 1 76.94 165 SER B C 1
ATOM 2668 O O . SER B 1 165 ? -17.906 -10.523 -15.398 1 76.94 165 SER B O 1
ATOM 2670 N N . GLU B 1 166 ? -16.328 -10.281 -13.922 1 68.06 166 GLU B N 1
ATOM 2671 C CA . 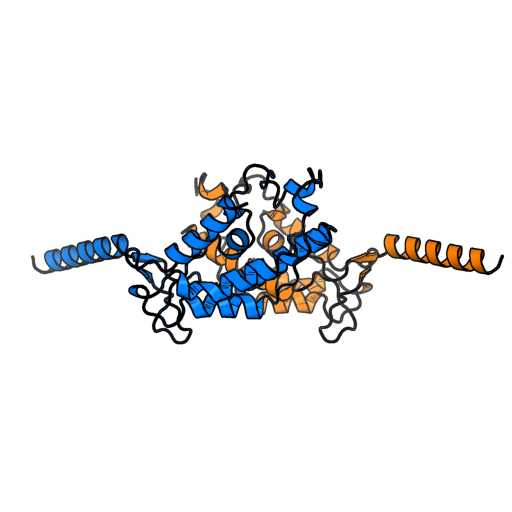GLU B 1 166 ? -17.062 -9.281 -13.164 1 68.06 166 GLU B CA 1
ATOM 2672 C C . GLU B 1 166 ? -17.188 -7.977 -13.945 1 68.06 166 GLU B C 1
ATOM 2674 O O . GLU B 1 166 ? -18.203 -7.289 -13.852 1 68.06 166 GLU B O 1
ATOM 2679 N N . VAL B 1 167 ? -16.156 -7.547 -14.648 1 63.19 167 VAL B N 1
ATOM 2680 C CA . VAL B 1 167 ? -16.172 -6.32 -15.438 1 63.19 167 VAL B CA 1
ATOM 2681 C C . VAL B 1 167 ? -17.125 -6.469 -16.609 1 63.19 167 VAL B C 1
ATOM 2683 O O . VAL B 1 167 ? -17.797 -5.512 -17 1 63.19 167 VAL B O 1
ATOM 2686 N N . ARG B 1 168 ? -17.219 -7.664 -17.156 1 56.25 168 ARG B N 1
ATOM 2687 C CA . ARG B 1 168 ? -18.078 -7.898 -18.312 1 56.25 168 ARG B CA 1
ATOM 2688 C C . ARG B 1 168 ? -19.547 -7.898 -17.906 1 56.25 168 ARG B C 1
ATOM 2690 O O . ARG B 1 168 ? -20.406 -7.473 -18.672 1 56.25 168 ARG B O 1
ATOM 2697 N N . VAL B 1 169 ? -19.844 -8.297 -16.766 1 46.66 169 VAL B N 1
ATOM 2698 C CA . VAL B 1 169 ? -21.25 -8.406 -16.359 1 46.66 169 VAL B CA 1
ATOM 2699 C C . VAL B 1 169 ? -21.766 -7.039 -15.906 1 46.66 169 VAL B C 1
ATOM 2701 O O . VAL B 1 169 ? -22.969 -6.836 -15.781 1 46.66 169 VAL B O 1
ATOM 2704 N N . ARG B 1 170 ? -20.953 -6.082 -15.812 1 44.69 170 ARG B N 1
ATOM 2705 C CA . ARG B 1 170 ? -21.484 -4.766 -15.477 1 44.69 170 ARG B CA 1
ATOM 2706 C C . ARG B 1 170 ? -21.781 -3.957 -16.734 1 44.69 170 ARG B C 1
ATOM 2708 O O . ARG B 1 170 ? -21.141 -4.152 -17.766 1 44.69 170 ARG B O 1
#

Nearest PDB structures (foldseek):
  4tmf-assembly1_A  TM=7.222E-01  e=1.618E-08  Homo sapiens
  7dha-assembly1_A  TM=7.285E-01  e=1.817E-08  Homo sapiens
  5f1o-assembly1_A  TM=7.230E-01  e=3.443E-08  Homo sapiens
  3ofs-assembly4_D  TM=7.188E-01  e=4.344E-08  Homo sapiens
  4xjs-assembly1_A  TM=7.146E-01  e=5.809E-08  Homo sapiens

Secondary structure (DSSP, 8-state):
-HHHHHHHHHHHHHHHHHHHEEE-SPTTHHHHHHHHHHHHHHHHHHTT-GGG-----HHHHHHHHHTTTTTS-GGG--GGGGHHHHHHHHHH----STTTT----TTHHHHTT-BTTB--GGGSHHHHHHTT----B-SSTTSB-SSEEESTT-THHHHHHHHHHHHHH-/-HHHHHHHHHHHHHHHHHHHEEE-SPTTHHHHHHHHHHHHHHHHHHTT-GGG-----HHHHHHHHHTTTTTS-GGG--GGGGHHHHHHHHHH----STTTT----TTHHHHTT-BTTB--GGGSHHHHHHTT----B-SSTTSB-SSEEESTT-THHHHHHHHHHHHHH-